Protein AF-A0A959ACH1-F1 (afdb_monomer_lite)

Foldseek 3Di:
DDDPVVLVVVLVVVLQVVVQVVQLVLVCVLVVVVQKDKDADDDPVPDVVLVVCVVVVQAPPVVVVQPWHPAGIWIWHPDGDPVNHIDIAGEHEEEDAPQKDFLVVLVVGDHQRHKYWYQYLQFTWIDGSVVSVVQVVVDPDGIDGNVSTHGPLVDPSVPDDPVSSVSRNVSSNVSNVPVVCSVVDPVNSVVSSVVVVVVVVD

pLDDT: mean 83.49, std 12.86, range [45.53, 97.44]

Sequence (202 aa):
MKNEKDLSRSLYGHYNFIKGRIAEAIVERLFICLNMVPKHNGFEFTQPDLAYLRRTGQISEERLKNIEFGCDFVFRSVEKNQEGLYNVYQVEVKFSKNRKVQKNRLSAYDNNDLIFVFVDLQGFYCATKRELEALAQSTKGSTISFSKLEKLEDHEAFSFGPNERKIIQTFSAFIESTLQKLDESKAFKENLESLLQDSKEQ

Radius of gyration: 19.03 Å; chains: 1; bounding box: 39×37×65 Å

Secondary structure (DSSP, 8-state):
---HHHHHHHHHHHHHHHHHHHHHHHHHHHHHHTTEEEEE-S-GGG-HHHHHHHHTT-S-HHHHHT--TT-SEEEEEEEE-TTS-EEEEEEEEEE-TTSEEEGGGGGG---TTPEEEEEETTEEEEEEHHHHHHHHHHSSSSEEEGGGSEETTT-GGGT--HHHHHHHHHHHHHHHHHHHHHHH-HHHHHHHHHHHHHTTT-

Structure (mmCIF, N/CA/C/O backbone):
data_AF-A0A959ACH1-F1
#
_entry.id   AF-A0A959ACH1-F1
#
loop_
_atom_site.group_PDB
_atom_site.id
_atom_site.type_symbol
_atom_site.label_atom_id
_atom_site.label_alt_id
_atom_site.label_comp_id
_atom_site.label_asym_id
_atom_site.label_entity_id
_atom_site.label_seq_id
_atom_site.pdbx_PDB_ins_code
_atom_site.Cartn_x
_atom_site.Cartn_y
_atom_site.Cartn_z
_atom_site.occupancy
_atom_site.B_iso_or_equiv
_atom_site.auth_seq_id
_atom_site.auth_comp_id
_atom_site.auth_asym_id
_atom_site.auth_atom_id
_atom_site.pdbx_PDB_model_num
ATOM 1 N N . MET A 1 1 ? 1.496 -0.110 42.830 1.00 46.25 1 MET A N 1
ATOM 2 C CA . MET A 1 1 ? 0.352 -0.183 41.894 1.00 46.25 1 MET A CA 1
ATOM 3 C C . MET A 1 1 ? 0.504 0.904 40.840 1.00 46.25 1 MET A C 1
ATOM 5 O O . MET A 1 1 ? 0.325 2.069 41.170 1.00 46.25 1 MET A O 1
ATOM 9 N N . LYS A 1 2 ? 0.912 0.571 39.608 1.00 50.28 2 LYS A N 1
ATOM 10 C CA . LYS A 1 2 ? 0.824 1.537 38.498 1.00 50.28 2 LYS A CA 1
ATOM 11 C C . LYS A 1 2 ? -0.619 1.589 37.991 1.00 50.28 2 LYS A C 1
ATOM 13 O O . LYS A 1 2 ? -1.306 0.574 38.006 1.00 50.28 2 LYS A O 1
ATOM 18 N N . ASN A 1 3 ? -1.050 2.783 37.585 1.00 55.41 3 ASN A N 1
ATOM 19 C CA . ASN A 1 3 ? -2.396 3.076 37.093 1.00 55.41 3 ASN A CA 1
ATOM 20 C C . ASN A 1 3 ? -2.761 2.175 35.899 1.00 55.41 3 ASN A C 1
ATOM 22 O O . ASN A 1 3 ? -1.983 2.075 34.952 1.00 55.41 3 ASN A O 1
ATOM 26 N N . GLU A 1 4 ? -3.979 1.627 35.873 1.00 57.47 4 GLU A N 1
ATOM 27 C CA . GLU A 1 4 ? -4.579 0.904 34.728 1.00 57.47 4 GLU A CA 1
ATOM 28 C C . GLU A 1 4 ? -4.429 1.650 33.382 1.00 57.47 4 GLU A C 1
ATOM 30 O O . GLU A 1 4 ? -4.395 1.054 32.301 1.00 57.47 4 GLU A O 1
ATOM 35 N N . LYS A 1 5 ? -4.270 2.979 33.438 1.00 60.75 5 LYS A N 1
ATOM 36 C CA . LYS A 1 5 ? -3.995 3.852 32.288 1.00 60.75 5 LYS A CA 1
ATOM 37 C C . LYS A 1 5 ? -2.683 3.538 31.555 1.00 60.75 5 LYS A C 1
ATOM 39 O O . LYS A 1 5 ? -2.614 3.741 30.346 1.00 60.75 5 LYS A O 1
ATOM 44 N N . ASP A 1 6 ? -1.654 3.043 32.240 1.00 61.12 6 ASP A N 1
ATOM 45 C CA . ASP A 1 6 ? -0.374 2.707 31.599 1.00 61.12 6 ASP A CA 1
ATOM 46 C C . ASP A 1 6 ? -0.425 1.329 30.924 1.00 61.12 6 ASP A C 1
ATOM 48 O O . ASP A 1 6 ? 0.139 1.139 29.845 1.00 61.12 6 ASP A O 1
ATOM 52 N N . LEU A 1 7 ? -1.148 0.377 31.523 1.00 59.34 7 LEU A N 1
ATOM 53 C CA . LEU A 1 7 ? -1.340 -0.960 30.957 1.00 59.34 7 LEU A CA 1
ATOM 54 C C . LEU A 1 7 ? -2.202 -0.901 29.688 1.00 59.34 7 LEU A C 1
ATOM 56 O O . LEU A 1 7 ? -1.819 -1.450 28.658 1.00 59.34 7 LEU A O 1
ATOM 60 N N . SER A 1 8 ? -3.297 -0.138 29.726 1.00 62.44 8 SER A N 1
ATOM 61 C CA . SER A 1 8 ? -4.169 0.095 28.565 1.00 62.44 8 SER A CA 1
ATOM 62 C C . SER A 1 8 ? -3.456 0.806 27.407 1.00 62.44 8 SER A C 1
ATOM 64 O O . SER A 1 8 ? -3.673 0.455 26.247 1.00 62.44 8 SER A O 1
ATOM 66 N N . ARG A 1 9 ? -2.545 1.752 27.686 1.00 66.25 9 ARG A N 1
ATOM 67 C CA . ARG A 1 9 ? -1.696 2.379 26.653 1.00 66.25 9 ARG A CA 1
ATOM 68 C C . ARG A 1 9 ? -0.713 1.394 26.021 1.00 66.25 9 ARG A C 1
ATOM 70 O O . ARG A 1 9 ? -0.564 1.403 24.801 1.00 66.25 9 ARG A O 1
ATOM 77 N N . SER A 1 10 ? -0.071 0.547 26.827 1.00 73.12 10 SER A N 1
ATOM 78 C CA . SER A 1 10 ? 0.839 -0.497 26.335 1.00 73.12 10 SER A CA 1
ATOM 79 C C . SER A 1 10 ? 0.102 -1.501 25.449 1.00 73.12 10 SER A C 1
ATOM 81 O O . SER A 1 10 ? 0.544 -1.778 24.335 1.00 73.12 10 SER A O 1
ATOM 83 N N . LEU A 1 11 ? -1.058 -1.987 25.899 1.00 73.12 11 LEU A N 1
ATOM 84 C CA . LEU A 1 11 ? -1.897 -2.918 25.149 1.00 73.12 11 LEU A CA 1
ATOM 85 C C . LEU A 1 11 ? -2.341 -2.320 23.809 1.00 73.12 11 LEU A C 1
ATOM 87 O O . LEU A 1 11 ? -2.201 -2.955 22.768 1.00 73.12 11 LEU A O 1
ATOM 91 N N . TYR A 1 12 ? -2.803 -1.067 23.817 1.00 73.25 12 TYR A N 1
ATOM 92 C CA . TYR A 1 12 ? -3.182 -0.347 22.602 1.00 73.25 12 TYR A CA 1
ATOM 93 C C . TYR A 1 12 ? -2.011 -0.201 21.617 1.00 73.25 12 TYR A C 1
ATOM 95 O O . TYR A 1 12 ? -2.199 -0.332 20.406 1.00 73.25 12 TYR A O 1
ATOM 103 N N . GLY A 1 13 ? -0.796 0.043 22.117 1.00 77.62 13 GLY A N 1
ATOM 104 C CA . GLY A 1 13 ? 0.421 0.094 21.304 1.00 77.62 13 GLY A CA 1
ATOM 105 C C . GLY A 1 13 ? 0.724 -1.239 20.615 1.00 77.62 13 GLY A C 1
ATOM 106 O O . GLY A 1 13 ? 0.820 -1.283 19.389 1.00 77.62 13 GLY A O 1
ATOM 107 N N . HIS A 1 14 ? 0.799 -2.330 21.382 1.00 80.25 14 HIS A N 1
ATOM 108 C CA . HIS A 1 14 ? 1.083 -3.674 20.857 1.00 80.25 14 HIS A CA 1
ATOM 109 C C . HIS A 1 14 ? -0.004 -4.158 19.895 1.00 80.25 14 HIS A C 1
ATOM 111 O O . HIS A 1 14 ? 0.291 -4.732 18.850 1.00 80.25 14 HIS A O 1
ATOM 117 N N . TYR A 1 15 ? -1.266 -3.867 20.202 1.00 82.19 15 TYR A N 1
ATOM 118 C CA . TYR A 1 15 ? -2.388 -4.223 19.347 1.00 82.19 15 TYR A CA 1
ATOM 119 C C . TYR A 1 15 ? -2.303 -3.553 17.967 1.00 82.19 15 TYR A C 1
ATOM 121 O O . TYR A 1 15 ? -2.466 -4.208 16.938 1.00 82.19 15 TYR A O 1
ATOM 129 N N . ASN A 1 16 ? -1.988 -2.254 17.924 1.00 80.69 16 ASN A N 1
ATOM 130 C CA . ASN A 1 16 ? -1.791 -1.548 16.656 1.00 80.69 16 ASN A CA 1
ATOM 131 C C . ASN A 1 16 ? -0.533 -2.013 15.916 1.00 80.69 16 ASN A C 1
ATOM 133 O O . ASN A 1 16 ? -0.551 -2.067 14.689 1.00 80.69 16 ASN A O 1
ATOM 137 N N . PHE A 1 17 ? 0.527 -2.384 16.639 1.00 83.56 17 PHE A N 1
ATOM 138 C CA . PHE A 1 17 ? 1.720 -2.982 16.042 1.00 83.56 17 PHE A CA 1
ATOM 139 C C . PHE A 1 17 ? 1.391 -4.302 15.331 1.00 83.56 17 PHE A C 1
ATOM 141 O O . PHE A 1 17 ? 1.742 -4.471 14.166 1.00 83.56 17 PHE A O 1
ATOM 148 N N . ILE A 1 18 ? 0.641 -5.201 15.977 1.00 87.56 18 ILE A N 1
ATOM 149 C CA . ILE A 1 18 ? 0.220 -6.476 15.375 1.00 87.56 18 ILE A CA 1
ATOM 150 C C . ILE A 1 18 ? -0.636 -6.237 14.128 1.00 87.56 18 ILE A C 1
ATOM 152 O O . ILE A 1 18 ? -0.424 -6.886 13.107 1.00 87.56 18 ILE A O 1
ATOM 156 N N . LYS A 1 19 ? -1.558 -5.268 14.161 1.00 86.56 19 LYS A N 1
ATOM 157 C CA . LYS A 1 19 ? -2.328 -4.888 12.966 1.00 86.56 19 LYS A CA 1
ATOM 158 C C . LYS A 1 19 ? -1.454 -4.355 11.838 1.00 86.56 19 LYS A C 1
ATOM 160 O O . LYS A 1 19 ? -1.712 -4.691 10.688 1.00 86.56 19 LYS A O 1
ATOM 165 N N . GLY A 1 20 ? -0.432 -3.563 12.163 1.00 88.69 20 GLY A N 1
ATOM 166 C CA . GLY A 1 20 ? 0.579 -3.124 11.201 1.00 88.69 20 GLY A CA 1
ATOM 167 C C . GLY A 1 20 ? 1.264 -4.313 10.529 1.00 88.69 20 GLY A C 1
ATOM 168 O O . GLY A 1 20 ? 1.241 -4.415 9.309 1.00 88.69 20 GLY A O 1
ATOM 169 N N . ARG A 1 21 ? 1.733 -5.283 11.321 1.00 90.44 21 ARG A N 1
ATOM 170 C CA . ARG A 1 21 ? 2.377 -6.502 10.806 1.00 90.44 21 ARG A CA 1
ATOM 171 C C . ARG A 1 21 ? 1.459 -7.373 9.953 1.00 90.44 21 ARG A C 1
ATOM 173 O O . ARG A 1 21 ? 1.890 -7.920 8.945 1.00 90.44 21 ARG A O 1
ATOM 180 N N . ILE A 1 22 ? 0.189 -7.499 10.336 1.00 90.56 22 ILE A N 1
ATOM 181 C CA . ILE A 1 22 ? -0.807 -8.210 9.525 1.00 90.56 22 ILE A CA 1
ATOM 182 C C . ILE A 1 22 ? -1.038 -7.470 8.203 1.00 90.56 22 ILE A C 1
ATOM 184 O O . ILE A 1 22 ? -1.092 -8.110 7.158 1.00 90.56 22 ILE A O 1
ATOM 188 N N . ALA A 1 23 ? -1.142 -6.138 8.228 1.00 92.31 23 ALA A N 1
ATOM 189 C CA . ALA A 1 23 ? -1.288 -5.337 7.016 1.00 92.31 23 ALA A CA 1
ATOM 190 C C . ALA A 1 23 ? -0.078 -5.493 6.079 1.00 92.31 23 ALA A C 1
ATOM 192 O O . ALA A 1 23 ? -0.278 -5.741 4.893 1.00 92.31 23 ALA A O 1
ATOM 193 N N . GLU A 1 24 ? 1.151 -5.430 6.603 1.00 93.44 24 GLU A N 1
ATOM 194 C CA . GLU A 1 24 ? 2.388 -5.694 5.850 1.00 93.44 24 GLU A CA 1
ATOM 195 C C . GLU A 1 24 ? 2.356 -7.072 5.176 1.00 93.44 24 GLU A C 1
ATOM 197 O O . GLU A 1 24 ? 2.539 -7.166 3.965 1.00 93.44 24 GLU A O 1
ATOM 202 N N . ALA A 1 25 ? 2.043 -8.134 5.926 1.00 93.56 25 ALA A N 1
ATOM 203 C CA . ALA A 1 25 ? 1.992 -9.497 5.392 1.00 93.56 25 ALA A CA 1
ATOM 204 C C . ALA A 1 25 ? 0.915 -9.673 4.305 1.00 93.56 25 ALA A C 1
ATOM 206 O O . ALA A 1 25 ? 1.120 -10.379 3.315 1.00 93.56 25 ALA A O 1
ATOM 207 N N . ILE A 1 26 ? -0.242 -9.025 4.471 1.00 94.38 26 ILE A N 1
ATOM 208 C CA . ILE A 1 26 ? -1.313 -9.038 3.469 1.00 94.38 26 ILE A CA 1
ATOM 209 C C . ILE A 1 26 ? -0.865 -8.311 2.197 1.00 94.38 26 ILE A C 1
ATOM 211 O O . ILE A 1 26 ? -1.080 -8.836 1.105 1.00 94.38 26 ILE A O 1
ATOM 215 N N . VAL A 1 27 ? -0.237 -7.137 2.322 1.00 96.00 27 VAL A N 1
ATOM 216 C CA . VAL A 1 27 ? 0.278 -6.369 1.176 1.00 96.00 27 VAL A CA 1
ATOM 217 C C . VAL A 1 27 ? 1.378 -7.144 0.456 1.00 96.00 27 VAL A C 1
ATOM 219 O O . VAL A 1 27 ? 1.320 -7.276 -0.763 1.00 96.00 27 VAL A O 1
ATOM 222 N N . GLU A 1 28 ? 2.329 -7.732 1.180 1.00 95.62 28 GLU A N 1
ATOM 223 C CA . GLU A 1 28 ? 3.357 -8.589 0.586 1.00 95.62 28 GLU A CA 1
ATOM 224 C C . GLU A 1 28 ? 2.724 -9.708 -0.243 1.00 95.62 28 GLU A C 1
ATOM 226 O O . GLU A 1 28 ? 3.063 -9.908 -1.413 1.00 95.62 28 GLU A O 1
ATOM 231 N N . ARG A 1 29 ? 1.761 -10.425 0.347 1.00 96.19 29 ARG A N 1
ATOM 232 C CA . ARG A 1 29 ? 1.113 -11.547 -0.326 1.00 96.19 29 ARG A CA 1
ATOM 233 C C . ARG A 1 29 ? 0.301 -11.101 -1.537 1.00 96.19 29 ARG A C 1
ATOM 235 O O . ARG A 1 29 ? 0.330 -11.794 -2.552 1.00 96.19 29 ARG A O 1
ATOM 242 N N . LEU A 1 30 ? -0.376 -9.957 -1.445 1.00 96.81 30 LEU A N 1
ATOM 243 C CA . LEU A 1 30 ? -1.087 -9.349 -2.563 1.00 96.81 30 LEU A CA 1
ATOM 244 C C . LEU A 1 30 ? -0.129 -9.092 -3.729 1.00 96.81 30 LEU A C 1
ATOM 246 O O . LEU A 1 30 ? -0.377 -9.556 -4.836 1.00 96.81 30 LEU A O 1
ATOM 250 N N . PHE A 1 31 ? 0.986 -8.410 -3.483 1.00 96.25 31 PHE A N 1
ATOM 251 C CA . PHE A 1 31 ? 1.931 -8.049 -4.538 1.00 96.25 31 PHE A CA 1
ATOM 252 C C . PHE A 1 31 ? 2.632 -9.274 -5.149 1.00 96.25 31 PHE A C 1
ATOM 254 O O . PHE A 1 31 ? 2.854 -9.304 -6.359 1.00 96.25 31 PHE A O 1
ATOM 261 N N . ILE A 1 32 ? 2.884 -10.334 -4.371 1.00 95.44 32 ILE A N 1
ATOM 262 C CA . ILE A 1 32 ? 3.314 -11.634 -4.918 1.00 95.44 32 ILE A CA 1
ATOM 263 C C . ILE A 1 3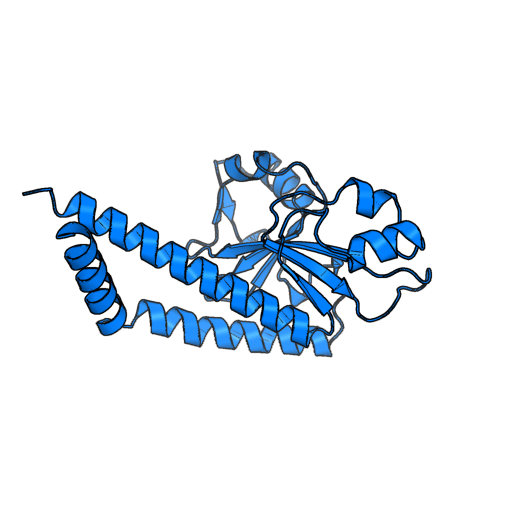2 ? 2.264 -12.191 -5.892 1.00 95.44 32 ILE A C 1
ATOM 265 O O . ILE A 1 32 ? 2.610 -12.646 -6.982 1.00 95.44 32 ILE A O 1
ATOM 269 N N . CYS A 1 33 ? 0.978 -12.154 -5.527 1.00 96.31 33 CYS A N 1
ATOM 270 C CA . CYS A 1 33 ? -0.113 -12.596 -6.403 1.00 96.31 33 CYS A CA 1
ATOM 271 C C . CYS A 1 33 ? -0.272 -11.719 -7.656 1.00 96.31 33 CYS A C 1
ATOM 273 O O . CYS A 1 33 ? -0.760 -12.205 -8.671 1.00 96.31 33 CYS A O 1
ATOM 275 N N . LEU A 1 34 ? 0.184 -10.467 -7.602 1.00 95.44 34 LEU A N 1
ATOM 276 C CA . LEU A 1 34 ? 0.276 -9.544 -8.737 1.00 95.44 34 LEU A CA 1
ATOM 277 C C . LEU A 1 34 ? 1.579 -9.716 -9.540 1.00 95.44 34 LEU A C 1
ATOM 279 O O . LEU A 1 34 ? 1.975 -8.824 -10.285 1.00 95.44 34 LEU A O 1
ATOM 283 N N . ASN A 1 35 ? 2.247 -10.865 -9.393 1.00 93.81 35 ASN A N 1
ATOM 284 C CA . ASN A 1 35 ? 3.470 -11.224 -10.108 1.00 93.81 35 ASN A CA 1
ATOM 285 C C . ASN A 1 35 ? 4.623 -10.227 -9.883 1.00 93.81 35 ASN A C 1
ATOM 287 O O . ASN A 1 35 ? 5.372 -9.882 -10.802 1.00 93.81 35 ASN A O 1
ATOM 291 N N . MET A 1 36 ? 4.766 -9.755 -8.643 1.00 93.25 36 MET A N 1
ATOM 292 C CA . MET A 1 36 ? 5.902 -8.948 -8.206 1.00 93.25 36 MET A CA 1
ATOM 293 C C . MET A 1 36 ? 6.777 -9.721 -7.223 1.00 93.25 36 MET A C 1
ATOM 295 O O . MET A 1 36 ? 6.315 -10.560 -6.452 1.00 93.25 36 MET A O 1
ATOM 299 N N . VAL A 1 37 ? 8.072 -9.423 -7.243 1.00 90.00 37 VAL A N 1
ATOM 300 C CA . VAL A 1 37 ? 9.056 -10.006 -6.333 1.00 90.00 37 VAL A CA 1
ATOM 301 C C . VAL A 1 37 ? 9.270 -9.038 -5.171 1.00 90.00 37 VAL A C 1
ATOM 303 O O . VAL A 1 37 ? 9.844 -7.968 -5.404 1.00 90.00 37 VAL A O 1
ATOM 306 N N . PRO A 1 38 ? 8.835 -9.375 -3.941 1.00 89.44 38 PRO A N 1
ATOM 307 C CA . PRO A 1 38 ? 9.129 -8.566 -2.769 1.00 89.44 38 PRO A CA 1
ATOM 308 C C . PRO A 1 38 ? 10.605 -8.668 -2.403 1.00 89.44 38 PRO A C 1
ATOM 310 O O . PRO A 1 38 ? 11.223 -9.735 -2.474 1.00 89.44 38 PRO A O 1
ATOM 313 N N . LYS A 1 39 ? 11.148 -7.554 -1.932 1.00 82.81 39 LYS A N 1
ATOM 314 C CA . LYS A 1 39 ? 12.401 -7.469 -1.198 1.00 82.81 39 LYS A CA 1
ATOM 315 C C . LYS A 1 39 ? 12.114 -6.700 0.082 1.00 82.81 39 LYS A C 1
ATOM 317 O O . LYS A 1 39 ? 11.733 -5.534 0.044 1.00 82.81 39 LYS A O 1
ATOM 322 N N . HIS A 1 40 ? 12.264 -7.386 1.209 1.00 73.75 40 HIS A N 1
ATOM 323 C CA . HIS A 1 40 ? 12.204 -6.755 2.522 1.00 73.75 40 HIS A CA 1
ATOM 324 C C . HIS A 1 40 ? 13.466 -5.929 2.712 1.00 73.75 40 HIS A C 1
ATOM 326 O O . HIS A 1 40 ? 14.566 -6.404 2.408 1.00 73.75 40 HIS A O 1
ATOM 332 N N . ASN A 1 41 ? 13.329 -4.712 3.227 1.00 66.00 41 ASN A N 1
ATOM 333 C CA . ASN A 1 41 ? 14.493 -3.896 3.526 1.00 66.00 41 ASN A CA 1
ATOM 334 C C . ASN A 1 41 ? 15.292 -4.484 4.702 1.00 66.00 41 ASN A C 1
ATOM 336 O O . ASN A 1 41 ? 14.999 -4.260 5.871 1.00 66.00 41 ASN A O 1
ATOM 340 N N . GLY A 1 42 ? 16.363 -5.204 4.368 1.00 50.31 42 GLY A N 1
ATOM 341 C CA . GLY A 1 42 ? 17.661 -5.057 5.020 1.00 50.31 42 GLY A CA 1
ATOM 342 C C . GLY A 1 42 ? 18.525 -4.163 4.129 1.00 50.31 42 GLY A C 1
ATOM 343 O O . GLY A 1 42 ? 18.476 -4.315 2.909 1.00 50.31 42 GLY A O 1
ATOM 344 N N . PHE A 1 43 ? 19.237 -3.198 4.719 1.00 49.66 43 PHE A N 1
ATOM 345 C CA . PHE A 1 43 ? 20.157 -2.227 4.095 1.00 49.66 43 PHE A CA 1
ATOM 346 C C . PHE A 1 43 ? 20.638 -2.583 2.669 1.00 49.66 43 PHE A C 1
ATOM 348 O O . PHE A 1 43 ? 21.165 -3.676 2.465 1.00 49.66 43 PHE A O 1
ATOM 355 N N . GLU A 1 44 ? 20.534 -1.648 1.709 1.00 45.56 44 GLU A N 1
ATOM 356 C CA . GLU A 1 44 ? 20.860 -1.810 0.269 1.00 45.56 44 GLU A CA 1
ATOM 357 C C . GLU A 1 44 ? 22.121 -2.639 -0.050 1.00 45.56 44 GLU A C 1
ATOM 359 O O . GLU A 1 44 ? 22.143 -3.389 -1.026 1.00 45.56 44 GLU A O 1
ATOM 364 N N . PHE A 1 45 ? 23.165 -2.563 0.782 1.00 45.53 45 PHE A N 1
ATOM 365 C CA . PHE A 1 45 ? 24.409 -3.328 0.615 1.00 45.53 45 PHE A CA 1
ATOM 366 C C . PHE A 1 45 ? 24.259 -4.848 0.801 1.00 45.53 45 PHE A C 1
ATOM 368 O O . PHE A 1 45 ? 25.195 -5.598 0.530 1.00 45.53 45 PHE A O 1
ATOM 375 N N . THR A 1 46 ? 23.086 -5.315 1.226 1.00 50.16 46 THR A N 1
ATOM 376 C CA . THR A 1 46 ? 22.759 -6.731 1.441 1.00 50.16 46 THR A CA 1
ATOM 377 C C . THR A 1 46 ? 21.745 -7.278 0.437 1.00 50.16 46 THR A C 1
ATOM 379 O O . THR A 1 46 ? 21.289 -8.408 0.599 1.00 50.16 46 THR A O 1
ATOM 382 N N . GLN A 1 47 ? 21.421 -6.528 -0.629 1.00 61.16 47 GLN A N 1
ATOM 383 C CA . GLN A 1 47 ? 20.490 -6.965 -1.677 1.00 61.16 47 GLN A CA 1
ATOM 384 C C . GLN A 1 47 ? 21.214 -7.211 -3.018 1.00 61.16 47 GLN A C 1
ATOM 386 O O . GLN A 1 47 ? 21.236 -6.333 -3.889 1.00 61.16 47 GLN A O 1
ATOM 391 N N . PRO A 1 48 ? 21.794 -8.415 -3.226 1.00 59.25 48 PRO A N 1
ATOM 392 C CA . PRO A 1 48 ? 22.554 -8.769 -4.426 1.00 59.25 48 PRO A CA 1
ATOM 393 C C . PRO A 1 48 ? 21.820 -8.492 -5.739 1.00 59.25 48 PRO A C 1
ATOM 395 O O . PRO A 1 48 ? 22.452 -8.100 -6.718 1.00 59.25 48 PRO A O 1
ATOM 398 N N . ASP A 1 49 ? 20.496 -8.654 -5.746 1.00 67.38 49 ASP A N 1
ATOM 399 C CA . ASP A 1 49 ? 19.666 -8.484 -6.937 1.00 67.38 49 ASP A CA 1
ATOM 400 C C . ASP A 1 49 ? 19.548 -7.018 -7.364 1.00 67.38 49 ASP A C 1
ATOM 402 O O . ASP A 1 49 ? 19.732 -6.723 -8.541 1.00 67.38 49 ASP A O 1
ATOM 406 N N . LEU A 1 50 ? 19.305 -6.076 -6.445 1.00 68.44 50 LEU A N 1
ATOM 407 C CA . LEU A 1 50 ? 19.239 -4.650 -6.800 1.00 68.44 50 LEU A CA 1
ATOM 408 C C . LEU A 1 50 ? 20.616 -4.128 -7.220 1.00 68.44 50 LEU A C 1
ATOM 410 O O . LEU A 1 50 ? 20.737 -3.423 -8.224 1.00 68.44 50 LEU A O 1
ATOM 414 N N . ALA A 1 51 ? 21.673 -4.557 -6.525 1.00 67.94 51 ALA A N 1
ATOM 415 C CA . ALA A 1 51 ? 23.049 -4.259 -6.912 1.00 67.94 51 ALA A CA 1
ATOM 416 C C . ALA A 1 51 ? 23.407 -4.850 -8.290 1.00 67.94 51 ALA A C 1
ATOM 418 O O . ALA A 1 51 ? 24.131 -4.230 -9.071 1.00 67.94 51 ALA A O 1
ATOM 419 N N . TYR A 1 52 ? 22.906 -6.042 -8.626 1.00 72.12 52 TYR A N 1
ATOM 420 C CA . TYR A 1 52 ? 23.072 -6.648 -9.947 1.00 72.12 52 TYR A CA 1
ATOM 421 C C . TYR A 1 52 ? 22.306 -5.883 -11.030 1.00 72.12 52 TYR A C 1
ATOM 423 O O . TYR A 1 52 ? 22.889 -5.542 -12.058 1.00 72.12 52 TYR A O 1
ATOM 431 N N . LEU A 1 53 ? 21.035 -5.560 -10.795 1.00 71.88 53 LEU A N 1
ATOM 432 C CA . LEU A 1 53 ? 20.209 -4.812 -11.743 1.00 71.88 53 LEU A CA 1
ATOM 433 C C . LEU A 1 53 ? 20.783 -3.414 -12.011 1.00 71.88 53 LEU A C 1
ATOM 435 O O . LEU A 1 53 ? 20.807 -2.974 -13.159 1.00 71.88 53 LEU A O 1
ATOM 439 N N . ARG A 1 54 ? 21.346 -2.770 -10.981 1.00 70.88 54 ARG A N 1
ATOM 440 C CA . ARG A 1 54 ? 22.123 -1.531 -11.106 1.00 70.88 54 ARG A CA 1
ATOM 441 C C . ARG A 1 54 ? 23.354 -1.712 -11.987 1.00 70.88 54 ARG A C 1
ATOM 443 O O . ARG A 1 54 ? 23.536 -0.961 -12.936 1.00 70.88 54 ARG A O 1
ATOM 450 N N . ARG A 1 55 ? 24.192 -2.713 -11.701 1.00 71.12 55 ARG A N 1
ATOM 451 C CA . ARG A 1 55 ? 25.419 -2.970 -12.481 1.00 71.12 55 ARG A CA 1
ATOM 452 C C . ARG A 1 55 ? 25.143 -3.323 -13.940 1.00 71.12 55 ARG A C 1
ATOM 454 O O . ARG A 1 55 ? 25.979 -3.053 -14.791 1.00 71.12 55 ARG A O 1
ATOM 461 N N . THR A 1 56 ? 24.000 -3.941 -14.218 1.00 75.69 56 THR A N 1
ATOM 462 C CA . THR A 1 56 ? 23.623 -4.396 -15.563 1.00 75.69 56 THR A CA 1
ATOM 463 C C . THR A 1 56 ? 22.759 -3.398 -16.334 1.00 75.69 56 THR A C 1
ATOM 465 O O . THR A 1 56 ? 22.377 -3.694 -17.463 1.00 75.69 56 THR A O 1
ATOM 468 N N . GLY A 1 57 ? 22.440 -2.234 -15.753 1.00 72.75 57 GLY A N 1
ATOM 469 C CA . GLY A 1 57 ? 21.598 -1.220 -16.395 1.00 72.75 57 GLY A CA 1
ATOM 470 C C . GLY A 1 57 ? 20.153 -1.673 -16.627 1.00 72.75 57 GLY A C 1
ATOM 471 O O . GLY A 1 57 ? 19.480 -1.156 -17.510 1.00 72.75 57 GLY A O 1
ATOM 472 N N . GLN A 1 58 ? 19.668 -2.658 -15.864 1.00 79.56 58 GLN A N 1
ATOM 473 C CA . GLN A 1 58 ? 18.316 -3.219 -16.006 1.00 79.56 58 GLN A CA 1
ATOM 474 C C . GLN A 1 58 ? 17.255 -2.484 -15.167 1.00 79.56 58 GLN A C 1
ATOM 476 O O . GLN A 1 58 ? 16.085 -2.872 -15.171 1.00 79.56 58 GLN A O 1
ATOM 481 N N . ILE A 1 59 ? 17.665 -1.428 -14.460 1.00 72.31 59 ILE A N 1
ATOM 482 C CA . ILE A 1 59 ? 16.820 -0.410 -13.825 1.00 72.31 59 ILE A CA 1
ATOM 483 C C . ILE A 1 59 ? 17.401 0.953 -14.222 1.00 72.31 59 ILE A C 1
ATOM 485 O O . ILE A 1 59 ? 18.621 1.107 -14.283 1.00 72.31 59 ILE A O 1
ATOM 489 N N . SER A 1 60 ? 16.546 1.948 -14.462 1.00 70.75 60 SER A N 1
ATOM 490 C CA . SER A 1 60 ? 16.980 3.325 -14.728 1.00 70.75 60 SER A CA 1
ATOM 491 C C . SER A 1 60 ? 17.795 3.903 -13.561 1.00 70.75 60 SER A C 1
ATOM 493 O O . SER A 1 60 ? 17.376 3.781 -12.406 1.00 70.75 60 SER A O 1
ATOM 495 N N . GLU A 1 61 ? 18.891 4.612 -13.845 1.00 66.56 61 GLU A N 1
ATOM 496 C CA . GLU A 1 61 ? 19.711 5.261 -12.807 1.00 66.56 61 GLU A CA 1
ATOM 497 C C . GLU A 1 61 ? 18.927 6.241 -11.923 1.00 66.56 61 GLU A C 1
ATOM 499 O O . GLU A 1 61 ? 19.217 6.347 -10.734 1.00 66.56 61 GLU A O 1
ATOM 504 N N . GLU A 1 62 ? 17.935 6.940 -12.477 1.00 67.75 62 GLU A N 1
ATOM 505 C CA . GLU A 1 62 ? 17.081 7.875 -11.736 1.00 67.75 62 GLU A CA 1
ATOM 506 C C . GLU A 1 62 ? 16.305 7.170 -10.614 1.00 67.75 62 GLU A C 1
ATOM 508 O O . GLU A 1 62 ? 16.405 7.560 -9.453 1.00 67.75 62 GLU A O 1
ATOM 513 N N . ARG A 1 63 ? 15.633 6.053 -10.928 1.00 65.56 63 ARG A N 1
ATOM 514 C CA . ARG A 1 63 ? 14.918 5.241 -9.927 1.00 65.56 63 ARG A CA 1
ATOM 515 C C . ARG A 1 63 ? 15.837 4.634 -8.869 1.00 65.56 63 ARG A C 1
ATOM 517 O O . ARG A 1 63 ? 15.392 4.418 -7.751 1.00 65.56 63 ARG A O 1
ATOM 524 N N . LEU A 1 64 ? 17.098 4.359 -9.211 1.00 63.28 64 LEU A N 1
ATOM 525 C CA . LEU A 1 64 ? 18.086 3.816 -8.273 1.00 63.28 64 LEU A CA 1
ATOM 526 C C . LEU A 1 64 ? 18.615 4.870 -7.296 1.00 63.28 64 LEU A C 1
ATOM 528 O O . LEU A 1 64 ? 18.879 4.542 -6.147 1.00 63.28 64 LEU A O 1
ATOM 532 N N . LYS A 1 65 ? 18.784 6.123 -7.736 1.00 61.91 65 LYS A N 1
ATOM 533 C CA . LYS A 1 65 ? 19.267 7.219 -6.874 1.00 61.91 65 LYS A CA 1
ATOM 534 C C . LYS A 1 65 ? 18.273 7.590 -5.776 1.00 61.91 65 LYS A C 1
ATOM 536 O O . LYS A 1 65 ? 18.685 8.135 -4.760 1.00 61.91 65 LYS A O 1
ATOM 541 N N . ASN A 1 66 ? 17.001 7.265 -5.987 1.00 64.56 66 ASN A N 1
ATOM 542 C CA . ASN A 1 66 ? 15.906 7.607 -5.092 1.00 64.56 66 ASN A CA 1
ATOM 543 C C . ASN A 1 66 ? 15.427 6.403 -4.269 1.00 64.56 66 ASN A C 1
ATOM 545 O O . ASN A 1 66 ? 14.323 6.454 -3.735 1.00 64.56 66 ASN A O 1
ATOM 549 N N . ILE A 1 67 ? 16.188 5.303 -4.192 1.00 65.75 67 ILE A N 1
ATOM 550 C CA . ILE A 1 67 ? 15.832 4.211 -3.279 1.00 65.75 67 ILE A CA 1
ATOM 551 C C . ILE A 1 67 ? 16.037 4.687 -1.843 1.00 65.75 67 ILE A C 1
ATOM 553 O O . ILE A 1 67 ? 17.143 4.946 -1.382 1.00 65.75 67 ILE A O 1
ATOM 557 N N . GLU A 1 68 ? 14.919 4.858 -1.157 1.00 64.56 68 GLU A N 1
ATOM 558 C CA . GLU A 1 68 ? 14.826 5.304 0.209 1.00 64.56 68 GLU A CA 1
ATOM 559 C C . GLU A 1 68 ? 15.074 4.139 1.160 1.00 64.56 68 GLU A C 1
ATOM 561 O O . GLU A 1 68 ? 14.384 3.111 1.160 1.00 64.56 68 GLU A O 1
ATOM 566 N N . PHE A 1 69 ? 16.074 4.334 2.012 1.00 63.41 69 PHE A N 1
ATOM 567 C CA . PHE A 1 69 ? 16.350 3.438 3.115 1.00 63.41 69 PHE A CA 1
ATOM 568 C C . PHE A 1 69 ? 15.203 3.492 4.124 1.00 63.41 69 PHE A C 1
ATOM 570 O O . PHE A 1 69 ? 14.907 4.547 4.676 1.00 63.41 69 PHE A O 1
ATOM 577 N N . GLY A 1 70 ? 14.612 2.334 4.421 1.00 68.31 70 GLY A N 1
ATOM 578 C CA . GLY A 1 70 ? 13.651 2.203 5.517 1.00 68.31 70 GLY A CA 1
ATOM 579 C C . GLY A 1 70 ? 12.181 2.170 5.112 1.00 68.31 70 GLY A C 1
ATOM 580 O O . GLY A 1 70 ? 11.348 2.151 6.011 1.00 68.31 70 GLY A O 1
ATOM 581 N N . CYS A 1 71 ? 11.856 2.098 3.815 1.00 82.50 71 CYS A N 1
ATOM 582 C CA . CYS A 1 71 ? 10.516 1.663 3.414 1.00 82.50 71 CYS A CA 1
ATOM 583 C C . CYS A 1 71 ? 10.276 0.187 3.784 1.00 82.50 71 CYS A C 1
ATOM 585 O O . CYS A 1 71 ? 11.229 -0.597 3.845 1.00 82.50 71 CYS A O 1
ATOM 587 N N . ASP A 1 72 ? 9.023 -0.203 4.008 1.00 87.31 72 ASP A N 1
ATOM 588 C CA . ASP A 1 72 ? 8.678 -1.585 4.375 1.00 87.31 72 ASP A CA 1
ATOM 589 C C . ASP A 1 72 ? 9.073 -2.597 3.278 1.00 87.31 72 ASP A C 1
ATOM 591 O O . ASP A 1 72 ? 9.660 -3.647 3.565 1.00 87.31 72 ASP A O 1
ATOM 595 N N . PHE A 1 73 ? 8.815 -2.266 2.006 1.00 89.25 73 PHE A N 1
ATOM 596 C CA . PHE A 1 73 ? 9.076 -3.151 0.870 1.00 89.25 73 PHE A CA 1
ATOM 597 C C . PHE A 1 73 ? 9.667 -2.431 -0.338 1.00 89.25 73 PHE A C 1
ATOM 599 O O . PHE A 1 73 ? 9.270 -1.324 -0.698 1.00 89.25 73 PHE A O 1
ATOM 606 N N . VAL A 1 74 ? 10.512 -3.155 -1.068 1.00 87.56 74 VAL A N 1
ATOM 607 C CA . VAL A 1 74 ? 10.828 -2.862 -2.465 1.00 87.56 74 VAL A CA 1
ATOM 608 C C . VAL A 1 74 ? 10.262 -3.984 -3.330 1.00 87.56 74 VAL A C 1
ATOM 610 O O . VAL A 1 74 ? 10.665 -5.139 -3.207 1.00 87.56 74 VAL A O 1
ATOM 613 N N . PHE A 1 75 ? 9.330 -3.664 -4.222 1.00 89.31 75 PHE A N 1
ATOM 614 C CA . PHE A 1 75 ? 8.769 -4.612 -5.180 1.00 89.31 75 PHE A CA 1
ATOM 615 C C . PHE A 1 75 ? 9.387 -4.415 -6.553 1.00 89.31 75 PHE A C 1
ATOM 617 O O . PHE A 1 75 ? 9.496 -3.294 -7.046 1.00 89.31 75 PHE A O 1
ATOM 624 N N . ARG A 1 76 ? 9.742 -5.521 -7.203 1.00 88.81 76 ARG A N 1
ATOM 625 C CA . ARG A 1 76 ? 10.170 -5.531 -8.602 1.00 88.81 76 ARG A CA 1
ATOM 626 C C . ARG A 1 76 ? 9.162 -6.297 -9.446 1.00 88.81 76 ARG A C 1
ATOM 628 O O . ARG A 1 76 ? 8.769 -7.398 -9.061 1.00 88.81 76 ARG A O 1
ATOM 635 N N . SER A 1 77 ? 8.809 -5.783 -10.620 1.00 89.81 77 SER A N 1
ATOM 636 C CA . SER A 1 77 ? 8.079 -6.575 -11.613 1.00 89.81 77 SER A CA 1
ATOM 637 C C . SER A 1 77 ? 8.866 -7.830 -12.012 1.00 89.81 77 SER A C 1
ATOM 639 O O . SER A 1 77 ? 10.102 -7.872 -11.958 1.00 89.81 77 SER A O 1
ATOM 641 N N . VAL A 1 78 ? 8.152 -8.886 -12.398 1.00 88.38 78 VAL A N 1
ATOM 642 C CA . VAL A 1 78 ? 8.769 -10.075 -13.009 1.00 88.38 78 VAL A CA 1
ATOM 643 C C . VAL A 1 78 ? 9.055 -9.845 -14.492 1.00 88.38 78 VAL A C 1
ATOM 645 O O . VAL A 1 78 ? 10.058 -10.334 -15.003 1.00 88.38 78 VAL A O 1
ATOM 648 N N . GLU A 1 79 ? 8.220 -9.058 -15.166 1.00 88.19 79 GLU A N 1
ATOM 649 C CA . GLU A 1 79 ? 8.388 -8.711 -16.576 1.00 88.19 79 GLU A CA 1
ATOM 650 C C . GLU A 1 79 ? 9.053 -7.345 -16.747 1.00 88.19 79 GLU A C 1
ATOM 652 O O . GLU A 1 79 ? 8.962 -6.464 -15.884 1.00 88.19 79 GLU A O 1
ATOM 657 N N . LYS A 1 80 ? 9.739 -7.177 -17.878 1.00 87.12 80 LYS A N 1
ATOM 658 C CA . LYS A 1 80 ? 10.330 -5.902 -18.279 1.00 87.12 80 LYS A CA 1
ATOM 659 C C . LYS A 1 80 ? 9.279 -5.025 -18.956 1.00 87.12 80 LYS A C 1
ATOM 661 O O . LYS A 1 80 ? 8.409 -5.526 -19.662 1.00 87.12 80 LYS A O 1
ATOM 666 N N . ASN A 1 81 ? 9.385 -3.718 -18.757 1.00 85.88 81 ASN A N 1
ATOM 667 C CA . ASN A 1 81 ? 8.594 -2.725 -19.468 1.00 85.88 81 ASN A CA 1
ATOM 668 C C . ASN A 1 81 ? 8.993 -2.659 -20.960 1.00 85.88 81 ASN A C 1
ATOM 670 O O . ASN A 1 81 ? 9.906 -3.352 -21.416 1.00 85.88 81 ASN A O 1
ATOM 674 N N . GLN A 1 82 ? 8.324 -1.790 -21.722 1.00 86.38 82 GLN A N 1
ATOM 675 C CA . GLN A 1 82 ? 8.582 -1.600 -23.158 1.00 86.38 82 GLN A CA 1
ATOM 676 C C . GLN A 1 82 ? 10.017 -1.135 -23.470 1.00 86.38 82 GLN A C 1
ATOM 678 O O . GLN A 1 82 ? 10.508 -1.351 -24.574 1.00 86.38 82 GLN A O 1
ATOM 683 N N . GLU A 1 83 ? 10.706 -0.547 -22.492 1.00 85.19 83 GLU A N 1
ATOM 684 C CA . GLU A 1 83 ? 12.098 -0.095 -22.586 1.00 85.19 83 GLU A CA 1
ATOM 685 C C . GLU A 1 83 ? 13.103 -1.200 -22.203 1.00 85.19 83 GLU A C 1
ATOM 687 O O . GLU A 1 83 ? 14.312 -0.979 -22.197 1.00 85.19 83 GLU A O 1
ATOM 692 N N . GLY A 1 84 ? 12.632 -2.408 -21.870 1.00 84.62 84 GLY A N 1
ATOM 693 C CA . GLY A 1 84 ? 13.483 -3.531 -21.476 1.00 84.62 84 GLY A CA 1
ATOM 694 C C . GLY A 1 84 ? 14.009 -3.456 -20.035 1.00 84.62 84 GLY A C 1
ATOM 695 O O . GLY A 1 84 ? 14.949 -4.189 -19.691 1.00 84.62 84 GLY A O 1
ATOM 696 N N . LEU A 1 85 ? 13.404 -2.613 -19.194 1.00 85.75 85 LEU A N 1
ATOM 697 C CA . LEU A 1 85 ? 13.766 -2.380 -17.793 1.00 85.75 85 LEU A CA 1
ATOM 698 C C . LEU A 1 85 ? 12.745 -3.002 -16.838 1.00 85.75 85 LEU A C 1
ATOM 700 O O . LEU A 1 85 ? 11.560 -3.093 -17.149 1.00 85.75 85 LEU A O 1
ATOM 704 N N . TYR A 1 86 ? 13.179 -3.409 -15.648 1.00 85.75 86 TYR A N 1
ATOM 705 C CA . TYR A 1 86 ? 12.240 -3.818 -14.602 1.00 85.75 86 TYR A CA 1
ATOM 706 C C . TYR A 1 86 ? 11.616 -2.596 -13.930 1.00 85.75 86 TYR A C 1
ATOM 708 O O . TYR A 1 86 ? 12.313 -1.632 -13.605 1.00 85.75 86 TYR A O 1
ATOM 716 N N . ASN A 1 87 ? 10.317 -2.671 -13.645 1.00 87.19 87 ASN A N 1
ATOM 717 C CA . ASN A 1 87 ? 9.679 -1.705 -12.767 1.00 87.19 87 ASN A CA 1
ATOM 718 C C . ASN A 1 87 ? 10.059 -2.017 -11.320 1.00 87.19 87 ASN A C 1
ATOM 720 O O . ASN A 1 87 ? 9.974 -3.165 -10.883 1.00 87.19 87 ASN A O 1
ATOM 724 N N . VAL A 1 88 ? 10.471 -0.985 -10.590 1.00 85.88 88 VAL A N 1
ATOM 7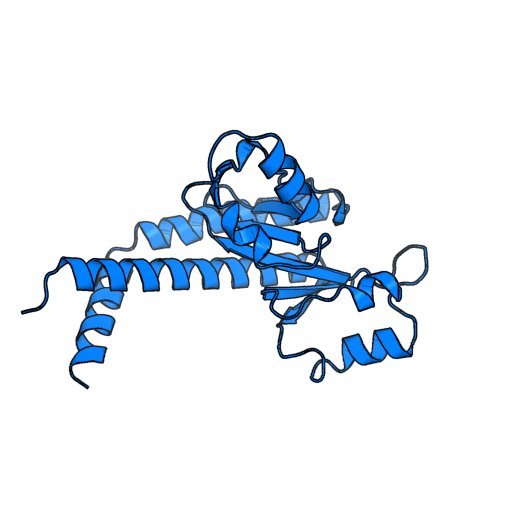25 C CA . VAL A 1 88 ? 10.760 -1.047 -9.156 1.00 85.88 88 VAL A CA 1
ATOM 726 C C . VAL A 1 88 ? 9.875 -0.042 -8.440 1.00 85.88 88 VAL A C 1
ATOM 728 O O . VAL A 1 88 ? 9.791 1.111 -8.867 1.00 85.88 88 VAL A O 1
ATOM 731 N N . TYR A 1 89 ? 9.240 -0.501 -7.368 1.00 88.44 89 TYR A N 1
ATOM 732 C CA . TYR A 1 89 ? 8.325 0.255 -6.528 1.00 88.44 89 TYR A 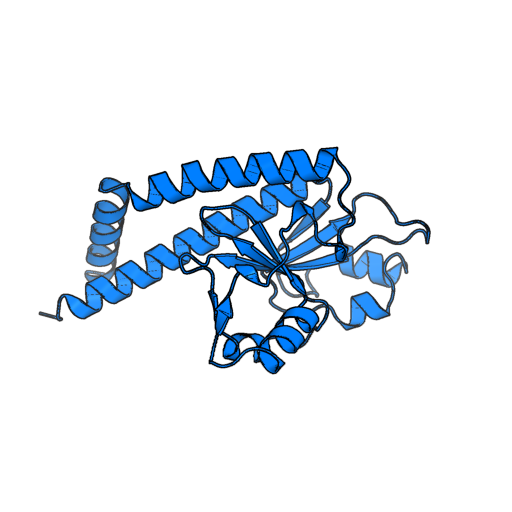CA 1
ATOM 733 C C . TYR A 1 89 ? 8.808 0.185 -5.090 1.00 88.44 89 TYR A C 1
ATOM 735 O O . TYR A 1 89 ? 9.056 -0.899 -4.568 1.00 88.44 89 TYR A O 1
ATOM 743 N N . GLN A 1 90 ? 8.920 1.337 -4.450 1.00 89.19 90 GLN A N 1
ATOM 744 C CA . GLN A 1 90 ? 9.173 1.419 -3.020 1.00 89.19 90 GLN A CA 1
ATOM 745 C C . GLN A 1 90 ? 7.835 1.634 -2.344 1.00 89.19 90 GLN A C 1
ATOM 747 O O . GLN A 1 90 ? 7.087 2.532 -2.737 1.00 89.19 90 GLN A O 1
ATOM 752 N N . VAL A 1 91 ? 7.516 0.777 -1.386 1.00 92.56 91 VAL A N 1
ATOM 753 C CA . VAL A 1 91 ? 6.198 0.723 -0.773 1.00 92.56 91 VAL A CA 1
ATOM 754 C C . VAL A 1 91 ? 6.336 0.810 0.735 1.00 92.56 91 VAL A C 1
ATOM 756 O O . VAL A 1 91 ? 6.999 -0.013 1.361 1.00 92.56 91 VAL A O 1
ATOM 759 N N . GLU A 1 92 ? 5.650 1.793 1.301 1.00 93.75 92 GLU A N 1
ATOM 760 C CA . GLU A 1 92 ? 5.455 1.947 2.733 1.00 93.75 92 GLU A CA 1
ATOM 761 C C . GLU A 1 92 ? 4.028 1.543 3.098 1.00 93.75 92 GLU A C 1
ATOM 763 O O . GLU A 1 92 ? 3.056 2.108 2.590 1.00 93.75 92 GLU A O 1
ATOM 768 N N . VAL A 1 93 ? 3.874 0.585 4.005 1.00 94.81 93 VAL A N 1
ATOM 769 C CA . VAL A 1 93 ? 2.575 0.073 4.431 1.00 94.81 93 VAL A CA 1
ATOM 770 C C . VAL A 1 93 ? 2.136 0.757 5.720 1.00 94.81 93 VAL A C 1
ATOM 772 O O . VAL A 1 93 ? 2.886 0.931 6.686 1.00 94.81 93 VAL A O 1
ATOM 775 N N . LYS A 1 94 ? 0.872 1.184 5.758 1.00 93.56 94 LYS A N 1
ATOM 776 C CA . LYS A 1 94 ? 0.289 1.833 6.937 1.00 93.56 94 LYS A CA 1
ATOM 777 C C . LYS A 1 94 ? -1.123 1.335 7.202 1.00 93.56 94 LYS A C 1
ATOM 779 O O . LYS A 1 94 ? -2.050 1.621 6.452 1.00 93.56 94 LYS A O 1
ATOM 784 N N . PHE A 1 95 ? -1.321 0.678 8.342 1.00 91.50 95 PHE A N 1
ATOM 785 C CA . PHE A 1 95 ? -2.664 0.399 8.843 1.00 91.50 95 PHE A CA 1
ATOM 786 C C . PHE A 1 95 ? -3.295 1.662 9.462 1.00 91.50 95 PHE A C 1
ATOM 788 O O . PHE A 1 95 ? -2.687 2.304 10.324 1.00 91.50 95 PHE A O 1
ATOM 795 N N . SER A 1 96 ? -4.526 2.020 9.073 1.00 89.50 96 SER A N 1
ATOM 796 C CA . SER A 1 96 ? -5.244 3.175 9.640 1.00 89.50 96 SER A CA 1
ATOM 797 C C . SER A 1 96 ? -6.742 2.925 9.810 1.00 89.50 96 SER A C 1
ATOM 799 O O . SER A 1 96 ? -7.547 3.157 8.912 1.00 89.50 96 SER A O 1
ATOM 801 N N . LYS A 1 97 ? -7.154 2.568 11.032 1.00 83.19 97 LYS A N 1
ATOM 802 C CA . LYS A 1 97 ? -8.577 2.398 11.387 1.00 83.19 97 LYS A CA 1
ATOM 803 C C . LYS A 1 97 ? -9.417 3.665 11.177 1.00 83.19 97 LYS A C 1
ATOM 805 O O . LYS A 1 97 ? -10.591 3.586 10.839 1.00 83.19 97 LYS A O 1
ATOM 810 N N . ASN A 1 98 ? -8.819 4.839 11.389 1.00 87.38 98 ASN A N 1
ATOM 811 C CA . ASN A 1 98 ? -9.530 6.120 11.348 1.00 87.38 98 ASN A CA 1
ATOM 812 C C . ASN A 1 98 ? -9.547 6.763 9.959 1.00 87.38 98 ASN A C 1
ATOM 814 O O . ASN A 1 98 ? -10.024 7.893 9.837 1.00 87.38 98 ASN A O 1
ATOM 818 N N . ARG A 1 99 ? -9.007 6.082 8.937 1.00 91.44 99 ARG A N 1
ATOM 819 C CA . ARG A 1 99 ? -9.026 6.541 7.540 1.00 91.44 99 ARG A CA 1
ATOM 820 C C . ARG A 1 99 ? -8.427 7.938 7.368 1.00 91.44 99 ARG A C 1
ATOM 822 O O . ARG A 1 99 ? -8.957 8.800 6.658 1.00 91.44 99 ARG A O 1
ATOM 829 N N . LYS A 1 100 ? -7.340 8.178 8.107 1.00 93.44 100 LYS A N 1
ATOM 830 C CA . LYS A 1 100 ? -6.614 9.449 8.160 1.00 93.44 100 LYS A CA 1
ATOM 831 C C . LYS A 1 100 ? -5.109 9.217 8.098 1.00 93.44 100 LYS A C 1
ATOM 833 O O . LYS A 1 100 ? -4.589 8.325 8.770 1.00 93.44 100 LYS A O 1
ATOM 838 N N . VAL A 1 101 ? -4.431 10.083 7.354 1.00 92.94 101 VAL A N 1
ATOM 839 C CA . VAL A 1 101 ? -2.970 10.207 7.281 1.00 92.94 101 VAL A CA 1
ATOM 840 C C . VAL A 1 101 ? -2.552 11.441 8.073 1.00 92.94 101 VAL A C 1
ATOM 842 O O . VAL A 1 101 ? -3.174 12.493 7.937 1.00 92.94 101 VAL A O 1
ATOM 845 N N . GLN A 1 102 ? -1.518 11.329 8.905 1.00 92.38 102 GLN A N 1
ATOM 846 C CA . GLN A 1 102 ? -0.955 12.460 9.651 1.00 92.38 102 GLN A CA 1
ATOM 847 C C . GLN A 1 102 ? 0.090 13.175 8.793 1.00 92.38 102 GLN A C 1
ATOM 849 O O . GLN A 1 102 ? 1.085 12.566 8.408 1.00 92.38 102 GLN A O 1
ATOM 854 N N . LYS A 1 103 ? -0.110 14.467 8.515 1.00 92.25 103 LYS A N 1
ATOM 855 C CA . LYS A 1 103 ? 0.755 15.229 7.594 1.00 92.25 103 LYS A CA 1
ATOM 856 C C . LYS A 1 103 ? 2.194 15.360 8.088 1.00 92.25 103 LYS A C 1
ATOM 858 O O . LYS A 1 103 ? 3.121 15.304 7.297 1.00 92.25 103 LYS A O 1
ATOM 863 N N . ASN A 1 104 ? 2.381 15.491 9.400 1.00 89.38 104 ASN A N 1
ATOM 864 C CA . ASN A 1 104 ? 3.705 15.625 10.013 1.00 89.38 104 ASN A CA 1
ATOM 865 C C . ASN A 1 104 ? 4.569 14.358 9.909 1.00 89.38 104 ASN A C 1
ATOM 867 O O . ASN A 1 104 ? 5.747 14.414 10.230 1.00 89.38 104 ASN A O 1
ATOM 871 N N . ARG A 1 105 ? 3.998 13.219 9.501 1.00 87.06 105 ARG A N 1
ATOM 872 C CA . ARG A 1 105 ? 4.764 11.991 9.265 1.00 87.06 105 ARG A CA 1
ATOM 873 C C . ARG A 1 105 ? 5.375 11.937 7.869 1.00 87.06 105 ARG A C 1
ATOM 875 O O . ARG A 1 105 ? 6.283 11.149 7.664 1.00 87.06 105 ARG A O 1
ATOM 882 N N . LEU A 1 106 ? 4.906 12.764 6.933 1.00 88.38 106 LEU A N 1
ATOM 883 C CA . LEU A 1 106 ? 5.401 12.761 5.553 1.00 88.38 106 LEU A CA 1
ATOM 884 C C . LEU A 1 106 ? 6.833 13.296 5.453 1.00 88.38 106 LEU A C 1
ATOM 886 O O . LEU A 1 106 ? 7.587 12.842 4.606 1.00 88.38 106 LEU A O 1
ATOM 890 N N . SER A 1 107 ? 7.227 14.203 6.353 1.00 86.38 107 SER A N 1
ATOM 891 C CA . SER A 1 107 ? 8.586 14.759 6.402 1.00 86.38 107 SER A CA 1
ATOM 892 C C . SER A 1 107 ? 9.646 13.772 6.889 1.00 86.38 107 SER A C 1
ATOM 894 O O . SER A 1 107 ? 10.813 14.133 6.938 1.00 86.38 107 SER A O 1
ATOM 896 N N . ALA A 1 108 ? 9.247 12.576 7.332 1.00 85.25 108 ALA A N 1
ATOM 897 C CA . ALA A 1 108 ? 10.183 11.511 7.676 1.00 85.25 108 ALA A CA 1
ATOM 898 C C . ALA A 1 108 ? 10.715 10.780 6.436 1.00 85.25 108 ALA A C 1
ATOM 900 O O . ALA A 1 108 ? 11.590 9.936 6.593 1.00 85.25 108 ALA A O 1
ATOM 901 N N . TYR A 1 109 ? 10.164 11.090 5.257 1.00 84.12 109 TYR A N 1
ATOM 902 C CA . TYR A 1 109 ? 10.504 10.434 4.010 1.00 84.12 109 TYR A CA 1
ATOM 903 C C . TYR A 1 109 ? 11.066 11.442 3.005 1.00 84.12 109 TYR A C 1
ATOM 905 O O . TYR A 1 109 ? 10.492 12.515 2.799 1.00 84.12 109 TYR A O 1
ATOM 913 N N . ASP A 1 110 ? 12.163 11.098 2.350 1.00 82.94 110 ASP A N 1
ATOM 914 C CA . ASP A 1 110 ? 12.861 11.961 1.398 1.00 82.94 110 ASP A CA 1
ATOM 915 C C . ASP A 1 110 ? 12.478 11.651 -0.056 1.00 82.94 110 ASP A C 1
ATOM 917 O O . ASP A 1 110 ? 12.543 12.537 -0.912 1.00 82.94 110 ASP A O 1
ATOM 921 N N . ASN A 1 111 ? 12.004 10.437 -0.356 1.00 84.06 111 ASN A N 1
ATOM 922 C CA . ASN A 1 111 ? 11.674 10.042 -1.720 1.00 84.06 111 ASN A CA 1
ATOM 923 C C . ASN A 1 111 ? 10.225 10.388 -2.096 1.00 84.06 111 ASN A C 1
ATOM 925 O O . ASN A 1 111 ? 9.256 9.831 -1.581 1.00 84.06 111 ASN A O 1
ATOM 929 N N . ASN A 1 112 ? 10.072 11.275 -3.080 1.00 86.69 112 ASN A N 1
ATOM 930 C CA . ASN A 1 112 ? 8.764 11.693 -3.586 1.00 86.69 112 ASN A CA 1
ATOM 931 C C . ASN A 1 112 ? 8.000 10.595 -4.342 1.00 86.69 112 ASN A C 1
ATOM 933 O O . ASN A 1 112 ? 6.776 10.689 -4.453 1.00 86.69 112 ASN A O 1
ATOM 937 N N . ASP A 1 113 ? 8.703 9.568 -4.817 1.00 86.69 113 ASP A N 1
ATOM 938 C CA . ASP A 1 113 ? 8.134 8.438 -5.553 1.00 86.69 113 ASP A CA 1
ATOM 939 C C . ASP A 1 113 ? 7.842 7.234 -4.639 1.00 86.69 113 ASP A C 1
ATOM 941 O O . ASP A 1 113 ? 7.391 6.191 -5.114 1.00 86.69 113 ASP A O 1
ATOM 945 N N . LEU A 1 114 ? 8.075 7.363 -3.325 1.00 90.06 114 LEU A N 1
ATOM 946 C CA . LEU A 1 114 ? 7.648 6.374 -2.341 1.00 90.06 114 LEU A CA 1
ATOM 947 C C . LEU A 1 114 ? 6.121 6.248 -2.376 1.00 90.06 114 LEU A C 1
ATOM 949 O O . LEU A 1 114 ? 5.401 7.239 -2.218 1.00 90.06 114 LEU A O 1
ATOM 953 N N . ILE A 1 115 ? 5.627 5.026 -2.559 1.00 94.19 115 ILE A N 1
ATOM 954 C CA . ILE A 1 115 ? 4.197 4.730 -2.597 1.00 94.19 115 ILE A CA 1
ATOM 955 C C . ILE A 1 115 ? 3.750 4.319 -1.201 1.00 94.19 115 ILE A C 1
ATOM 957 O O . ILE A 1 115 ? 4.216 3.327 -0.647 1.00 94.19 115 ILE A O 1
ATOM 961 N N . PHE A 1 116 ? 2.794 5.045 -0.639 1.00 95.75 116 PHE A N 1
ATOM 962 C CA . PHE A 1 116 ? 2.145 4.640 0.598 1.00 95.75 116 PHE A CA 1
ATOM 963 C C . PHE A 1 116 ? 0.956 3.750 0.270 1.00 95.75 116 PHE A C 1
ATOM 965 O O . PHE A 1 116 ? 0.019 4.198 -0.386 1.00 95.75 116 PHE A O 1
ATOM 972 N N . VAL A 1 117 ? 0.962 2.514 0.765 1.00 97.06 117 VAL A N 1
ATOM 973 C CA . VAL A 1 117 ? -0.197 1.619 0.736 1.00 97.06 117 VAL A CA 1
ATOM 974 C C . VAL A 1 117 ? -0.857 1.642 2.107 1.00 97.06 117 VAL A C 1
ATOM 976 O O . VAL A 1 117 ? -0.365 1.103 3.102 1.00 97.06 117 VAL A O 1
ATOM 979 N N . PHE A 1 118 ? -2.006 2.293 2.159 1.00 96.19 118 PHE A N 1
ATOM 980 C CA . PHE A 1 118 ? -2.841 2.377 3.334 1.00 96.19 118 PHE A CA 1
ATOM 981 C C . PHE A 1 118 ? -3.839 1.227 3.375 1.00 96.19 118 PHE A C 1
ATOM 983 O O . PHE A 1 118 ? -4.591 1.009 2.428 1.00 96.19 118 PHE A O 1
ATOM 990 N N . VAL A 1 119 ? -3.887 0.538 4.510 1.00 94.50 119 VAL A N 1
ATOM 991 C CA . VAL A 1 119 ? -4.796 -0.585 4.743 1.00 94.50 119 VAL A CA 1
ATOM 992 C C . VAL A 1 119 ? -5.807 -0.200 5.817 1.00 94.50 119 VAL A C 1
ATOM 994 O O . VAL A 1 119 ? -5.437 0.232 6.915 1.00 94.50 119 VAL A O 1
ATOM 997 N N . ASP A 1 120 ? -7.089 -0.364 5.517 1.00 90.94 120 ASP A N 1
ATOM 998 C CA . ASP A 1 120 ? -8.175 -0.282 6.491 1.00 90.94 120 ASP A CA 1
ATOM 999 C C . ASP A 1 120 ? -9.155 -1.456 6.320 1.00 90.94 120 ASP A C 1
ATOM 1001 O O . ASP A 1 120 ? -8.905 -2.387 5.561 1.00 90.94 120 ASP A O 1
ATOM 1005 N N . LEU A 1 121 ? -10.262 -1.444 7.066 1.00 87.56 121 LEU A N 1
ATOM 1006 C CA . LEU A 1 121 ? -11.275 -2.504 6.985 1.00 87.56 121 LEU A CA 1
ATOM 1007 C C . LEU A 1 121 ? -12.028 -2.540 5.643 1.00 87.56 121 LEU A C 1
ATOM 1009 O O . LEU A 1 121 ? -12.700 -3.523 5.373 1.00 87.56 121 LEU A O 1
ATOM 1013 N N . GLN A 1 122 ? -11.951 -1.483 4.832 1.00 87.81 122 GLN A N 1
ATOM 1014 C CA . GLN A 1 122 ? -12.628 -1.368 3.537 1.00 87.81 122 GLN A CA 1
ATOM 1015 C C . GLN A 1 122 ? -11.710 -1.736 2.362 1.00 87.81 122 GLN A C 1
ATOM 1017 O O . GLN A 1 122 ? -12.196 -1.885 1.241 1.00 87.81 122 GLN A O 1
ATOM 1022 N N . GLY A 1 123 ? -10.405 -1.891 2.601 1.00 92.81 123 GLY A N 1
ATOM 1023 C CA . GLY A 1 123 ? -9.446 -2.390 1.621 1.00 92.81 123 GLY A CA 1
ATOM 1024 C C . GLY A 1 123 ? -8.152 -1.585 1.582 1.00 92.81 123 GLY A C 1
ATOM 1025 O O . GLY A 1 123 ? -7.608 -1.189 2.618 1.00 92.81 123 GLY A O 1
ATOM 1026 N N . PHE A 1 124 ? -7.653 -1.375 0.362 1.00 95.81 124 PHE A N 1
ATOM 1027 C CA . PHE A 1 124 ? -6.378 -0.720 0.091 1.00 95.81 124 PHE A CA 1
ATOM 1028 C C . PHE A 1 124 ? -6.577 0.632 -0.587 1.00 95.81 124 PHE A C 1
ATOM 1030 O O . PHE A 1 124 ? -7.256 0.748 -1.608 1.00 95.81 124 PHE A O 1
ATOM 1037 N N . TYR A 1 125 ? -5.903 1.638 -0.055 1.00 96.56 125 TYR A N 1
ATOM 1038 C CA . TYR A 1 125 ? -5.774 2.955 -0.661 1.00 96.56 125 TYR A CA 1
ATOM 1039 C C . TYR A 1 125 ? -4.300 3.233 -0.876 1.00 96.56 125 TYR A C 1
ATOM 1041 O O . TYR A 1 125 ? -3.471 2.774 -0.092 1.00 96.56 125 TYR A O 1
ATOM 1049 N N . CYS A 1 126 ? -3.950 3.998 -1.896 1.00 96.25 126 CYS A N 1
ATOM 1050 C CA . CYS A 1 126 ? -2.571 4.417 -2.050 1.00 96.25 126 CYS A CA 1
ATOM 1051 C C . CYS A 1 126 ? -2.441 5.822 -2.610 1.00 96.25 126 CYS A C 1
ATOM 1053 O O . CYS A 1 126 ? -3.390 6.407 -3.131 1.00 96.25 126 CYS A O 1
ATOM 1055 N N . ALA A 1 127 ? -1.253 6.363 -2.394 1.00 96.56 127 ALA A N 1
ATOM 1056 C CA . ALA A 1 127 ? -0.797 7.609 -2.971 1.00 96.56 127 ALA A CA 1
ATOM 1057 C C . ALA A 1 127 ? 0.731 7.633 -2.928 1.00 96.56 127 ALA A C 1
ATOM 1059 O O . ALA A 1 127 ? 1.344 7.074 -2.009 1.00 96.56 127 ALA A O 1
ATOM 1060 N N . THR A 1 128 ? 1.353 8.318 -3.875 1.00 95.19 128 THR A N 1
ATOM 1061 C CA . THR A 1 128 ? 2.769 8.677 -3.765 1.00 95.19 128 THR A CA 1
ATOM 1062 C C . THR A 1 128 ? 2.974 9.715 -2.660 1.00 95.19 128 THR A C 1
ATOM 1064 O O . THR A 1 128 ? 2.063 10.470 -2.296 1.00 95.19 128 THR A O 1
ATOM 1067 N N . LYS A 1 129 ? 4.193 9.810 -2.120 1.00 93.94 129 LYS A N 1
ATOM 1068 C CA . LYS A 1 129 ? 4.553 10.887 -1.187 1.00 93.94 129 LYS A CA 1
ATOM 1069 C C . LYS A 1 129 ? 4.233 12.260 -1.790 1.00 93.94 129 LYS A C 1
ATOM 1071 O O . LYS A 1 129 ? 3.645 13.106 -1.116 1.00 93.94 129 LYS A O 1
ATOM 1076 N N . ARG A 1 130 ? 4.559 12.453 -3.072 1.00 94.38 130 ARG A N 1
ATOM 1077 C CA . ARG A 1 130 ? 4.281 13.679 -3.832 1.00 94.38 130 ARG A CA 1
ATOM 1078 C C . ARG A 1 130 ? 2.796 14.050 -3.825 1.00 94.38 130 ARG A C 1
ATOM 1080 O O . ARG A 1 130 ? 2.445 15.197 -3.548 1.00 94.38 130 ARG A O 1
ATOM 1087 N N . GLU A 1 131 ? 1.915 13.089 -4.091 1.00 96.06 131 GLU A N 1
ATOM 1088 C CA . GLU A 1 131 ? 0.463 13.296 -4.035 1.00 96.06 131 GLU A CA 1
ATOM 1089 C C . GLU A 1 131 ? -0.010 13.635 -2.620 1.00 96.06 131 GLU A C 1
ATOM 1091 O O . GLU A 1 131 ? -0.813 14.552 -2.434 1.00 96.06 131 GLU A O 1
ATOM 1096 N N . LEU A 1 132 ? 0.512 12.944 -1.601 1.00 95.88 132 LEU A N 1
ATOM 1097 C CA . LEU A 1 132 ? 0.180 13.230 -0.206 1.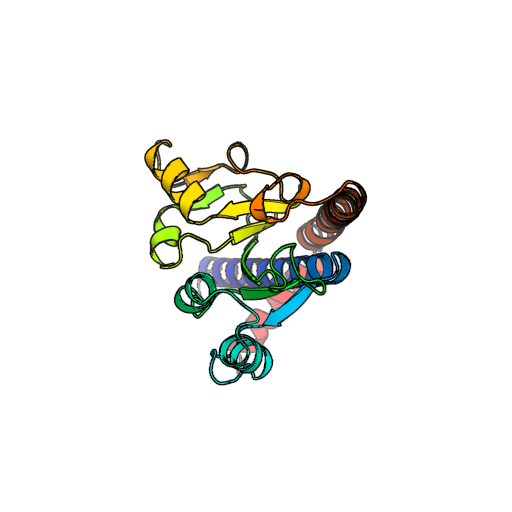00 95.88 132 LEU A CA 1
ATOM 1098 C C . LEU A 1 132 ? 0.611 14.641 0.207 1.00 95.88 132 LEU A C 1
ATOM 1100 O O . LEU A 1 132 ? -0.142 15.319 0.905 1.00 95.88 132 LEU A O 1
ATOM 1104 N N . GLU A 1 133 ? 1.774 15.117 -0.234 1.00 94.88 133 GLU A N 1
ATOM 1105 C CA . GLU A 1 133 ? 2.233 16.489 0.005 1.00 94.88 133 GLU A CA 1
ATOM 1106 C C . GLU A 1 133 ? 1.338 17.521 -0.698 1.00 94.88 133 GLU A C 1
ATOM 1108 O O . GLU A 1 133 ? 0.927 18.507 -0.077 1.00 94.88 133 GLU A O 1
ATOM 1113 N N . ALA A 1 134 ? 0.939 17.273 -1.947 1.00 94.94 134 ALA A N 1
ATOM 1114 C CA . ALA A 1 134 ? -0.000 18.135 -2.668 1.00 94.94 134 ALA A CA 1
ATOM 1115 C C . ALA A 1 134 ? -1.379 18.194 -1.973 1.00 94.94 134 ALA A C 1
ATOM 1117 O O . ALA A 1 134 ? -1.970 19.266 -1.775 1.00 94.94 134 ALA A O 1
ATOM 1118 N N . LEU A 1 135 ? -1.885 17.049 -1.507 1.00 95.81 135 LEU A N 1
ATOM 1119 C 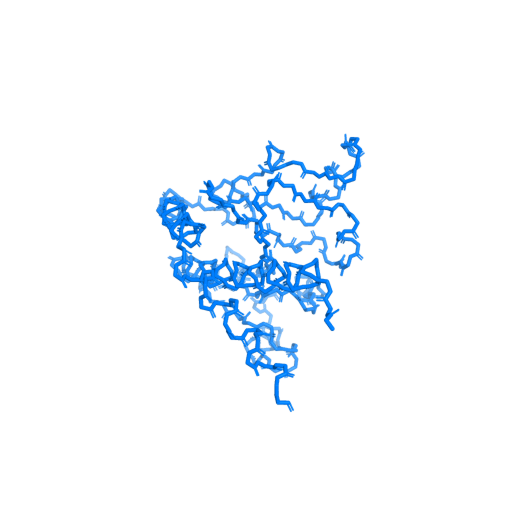CA . LEU A 1 135 ? -3.100 16.972 -0.693 1.00 95.81 135 LEU A CA 1
ATOM 1120 C C . LEU A 1 135 ? -2.926 17.661 0.668 1.00 95.81 135 LEU A C 1
ATOM 1122 O O . LEU A 1 135 ? -3.874 18.265 1.187 1.00 95.81 135 LEU A O 1
ATOM 1126 N N . ALA A 1 136 ? -1.732 17.599 1.261 1.00 93.56 136 ALA A N 1
ATOM 1127 C CA . ALA A 1 136 ? -1.424 18.244 2.531 1.00 93.56 136 ALA A CA 1
ATOM 1128 C C . ALA A 1 136 ? -1.495 19.770 2.425 1.00 93.56 136 ALA A C 1
ATOM 1130 O O . ALA A 1 136 ? -2.029 20.402 3.342 1.00 93.56 136 ALA A O 1
ATOM 1131 N N . GLN A 1 137 ? -1.019 20.340 1.316 1.00 92.88 137 GLN A N 1
ATOM 1132 C CA . GLN A 1 137 ? -1.057 21.778 1.040 1.00 92.88 137 GLN A CA 1
ATOM 1133 C C . GLN A 1 137 ? -2.486 22.287 0.793 1.00 92.88 137 GLN A C 1
ATOM 1135 O O . GLN A 1 137 ? -2.857 23.354 1.277 1.00 92.88 137 GLN A O 1
ATOM 1140 N N . SER A 1 138 ? -3.320 21.506 0.102 1.00 91.62 138 SER A N 1
ATOM 1141 C CA . SER A 1 138 ? -4.698 21.893 -0.249 1.00 91.62 138 SER A CA 1
ATOM 1142 C C . SER A 1 138 ? -5.745 21.612 0.842 1.00 91.62 138 SER A C 1
ATOM 1144 O O . SER A 1 138 ? -6.875 22.098 0.776 1.00 91.62 138 SER A O 1
ATOM 1146 N N . THR A 1 139 ? -5.408 20.831 1.872 1.00 91.44 139 THR A N 1
ATOM 1147 C CA . THR A 1 139 ? -6.347 20.438 2.938 1.00 91.44 139 THR A CA 1
ATOM 1148 C C . THR A 1 139 ? -6.131 21.262 4.209 1.00 91.44 139 THR A C 1
ATOM 1150 O O . THR A 1 139 ? -5.020 21.314 4.721 1.00 91.44 139 THR A O 1
ATOM 1153 N N . LYS A 1 140 ? -7.181 21.828 4.818 1.00 88.75 140 LYS A N 1
ATOM 1154 C CA . LYS A 1 140 ? -7.074 22.443 6.159 1.00 88.75 140 LYS A CA 1
ATOM 1155 C C . LYS A 1 140 ? -6.944 21.374 7.259 1.00 88.75 140 LYS A C 1
ATOM 1157 O O . LYS A 1 140 ? -7.618 20.351 7.206 1.00 88.75 140 LYS A O 1
ATOM 1162 N N . GLY A 1 141 ? -6.109 21.626 8.272 1.00 91.56 141 GLY A N 1
ATOM 1163 C CA . GLY A 1 141 ? -5.895 20.733 9.424 1.00 91.56 141 GLY A CA 1
ATOM 1164 C C . GLY A 1 141 ? -4.633 19.864 9.333 1.00 91.56 141 GLY A C 1
ATOM 1165 O O . GLY A 1 141 ? -3.852 19.981 8.390 1.00 91.56 141 GLY A O 1
ATOM 1166 N N . SER A 1 142 ? -4.424 18.993 10.325 1.00 93.12 142 SER A N 1
ATOM 1167 C CA . SER A 1 142 ? -3.213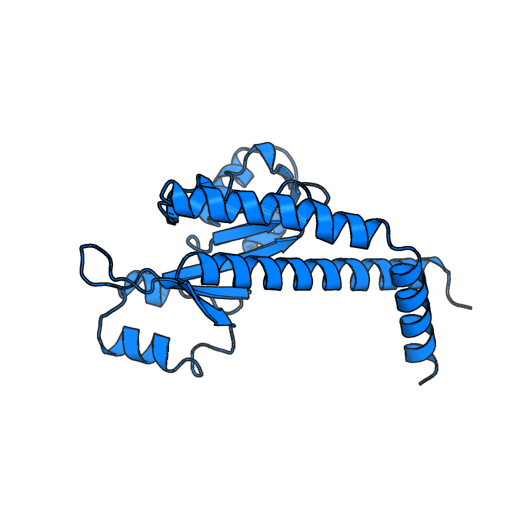 18.160 10.469 1.00 93.12 142 SER A CA 1
ATOM 1168 C C . SER A 1 142 ? -3.284 16.799 9.770 1.00 93.12 142 SER A C 1
ATOM 1170 O O . SER A 1 142 ? -2.296 16.064 9.763 1.00 93.12 142 SER A O 1
ATOM 1172 N N . THR A 1 143 ? -4.431 16.452 9.176 1.00 95.00 143 THR A N 1
ATOM 1173 C CA . THR A 1 143 ? -4.657 15.130 8.573 1.00 95.00 143 THR A CA 1
ATOM 1174 C C . THR A 1 143 ? -5.211 15.204 7.154 1.00 95.00 143 THR A C 1
ATOM 1176 O O . THR A 1 143 ? -5.838 16.194 6.777 1.00 95.00 143 THR A O 1
ATOM 1179 N N . ILE A 1 144 ? -4.972 14.148 6.376 1.00 94.94 144 ILE A N 1
ATOM 1180 C CA . ILE A 1 144 ? -5.572 13.895 5.059 1.00 94.94 144 ILE A CA 1
ATOM 1181 C C . ILE A 1 144 ? -6.541 12.722 5.224 1.00 94.94 144 ILE A C 1
ATOM 1183 O O . ILE A 1 144 ? -6.188 11.724 5.848 1.00 94.94 144 ILE A O 1
ATOM 1187 N N . SER A 1 145 ? -7.767 12.845 4.716 1.00 94.44 145 SER A N 1
ATOM 1188 C CA . SER A 1 145 ? -8.756 11.760 4.770 1.00 94.44 145 SER A CA 1
ATOM 1189 C C . SER A 1 145 ? -8.579 10.796 3.600 1.00 94.44 145 SER A C 1
ATOM 1191 O O . SER A 1 145 ? -8.287 11.239 2.493 1.00 94.44 145 SER A O 1
ATOM 1193 N N . PHE A 1 146 ? -8.827 9.503 3.826 1.00 93.31 146 PHE A N 1
ATOM 1194 C CA . PHE A 1 146 ? -8.759 8.480 2.774 1.00 93.31 146 PHE A CA 1
ATOM 1195 C C . PHE A 1 146 ? -9.768 8.700 1.650 1.00 93.31 146 PHE A C 1
ATOM 1197 O O . PHE A 1 146 ? -9.546 8.219 0.552 1.00 93.31 146 PHE A O 1
ATOM 1204 N N . SER A 1 147 ? -10.841 9.465 1.873 1.00 92.19 147 SER A N 1
ATOM 1205 C CA . SER A 1 147 ? -11.767 9.832 0.793 1.00 92.19 147 SER A CA 1
ATOM 1206 C C . SER A 1 147 ? -11.123 10.679 -0.310 1.00 92.19 147 SER A C 1
ATOM 1208 O O . SER A 1 147 ? -11.732 10.867 -1.357 1.00 92.19 147 SER A O 1
ATOM 1210 N N . LYS A 1 148 ? -9.922 11.215 -0.065 1.00 93.81 148 LYS A N 1
ATOM 1211 C CA . LYS A 1 148 ? -9.111 11.943 -1.046 1.00 93.81 148 LYS A CA 1
ATOM 1212 C C . LYS A 1 148 ? -8.005 11.092 -1.669 1.00 93.81 148 LYS A C 1
ATOM 1214 O O . LYS A 1 148 ? -7.258 11.617 -2.484 1.00 93.81 148 LYS A O 1
ATOM 1219 N N . LEU A 1 149 ? -7.846 9.851 -1.218 1.00 95.25 149 LEU A N 1
ATOM 1220 C CA . LEU A 1 149 ? -6.841 8.932 -1.732 1.00 95.25 149 LEU A CA 1
ATOM 1221 C C . LEU A 1 149 ? -7.473 8.046 -2.792 1.00 95.25 149 LEU A C 1
ATOM 1223 O O . LEU A 1 149 ? -8.671 7.752 -2.741 1.00 95.25 149 LEU A O 1
ATOM 1227 N N . GLU A 1 150 ? -6.648 7.603 -3.725 1.00 95.50 150 GLU A N 1
ATOM 1228 C CA . GLU A 1 150 ? -7.064 6.635 -4.718 1.00 95.50 150 GLU A CA 1
ATOM 1229 C C . GLU A 1 150 ? -7.078 5.232 -4.110 1.00 95.50 150 GLU A C 1
ATOM 1231 O O . GLU A 1 150 ? -6.379 4.931 -3.136 1.00 95.50 150 GLU A O 1
ATOM 1236 N N . LYS A 1 151 ? -7.916 4.362 -4.666 1.00 96.12 151 LYS A N 1
ATOM 1237 C CA . LYS A 1 151 ? -7.857 2.943 -4.348 1.00 96.12 151 LYS A CA 1
ATOM 1238 C C . LYS A 1 151 ? -6.655 2.303 -5.028 1.00 96.12 151 LYS A C 1
ATOM 1240 O O . LYS A 1 151 ? -6.312 2.671 -6.148 1.00 96.12 151 LYS A O 1
ATOM 1245 N N . LEU A 1 152 ? -6.058 1.299 -4.388 1.00 96.69 152 LEU A N 1
ATOM 1246 C CA . LEU A 1 152 ? -4.885 0.624 -4.952 1.00 96.69 152 LEU A CA 1
ATOM 1247 C C . LEU A 1 152 ? -5.158 0.050 -6.347 1.00 96.69 152 LEU A C 1
ATOM 1249 O O . LEU A 1 152 ? -4.297 0.137 -7.215 1.00 96.69 152 LEU A O 1
ATOM 1253 N N . GLU A 1 153 ? -6.351 -0.506 -6.578 1.00 96.12 153 GLU A N 1
ATOM 1254 C CA . GLU A 1 153 ? -6.718 -1.080 -7.877 1.00 96.12 153 GLU A CA 1
ATOM 1255 C C . GLU A 1 153 ? -6.806 -0.064 -9.026 1.00 96.12 153 GLU A C 1
ATOM 1257 O O . GLU A 1 153 ? -6.739 -0.462 -10.190 1.00 96.12 153 GLU A O 1
ATOM 1262 N N . ASP A 1 154 ? -6.948 1.223 -8.718 1.00 96.06 154 ASP A N 1
ATOM 1263 C CA . ASP A 1 154 ? -7.140 2.273 -9.718 1.00 96.06 154 ASP A CA 1
ATOM 1264 C C . ASP A 1 154 ? -5.861 3.090 -9.964 1.00 96.06 154 ASP A C 1
ATOM 1266 O O . ASP A 1 154 ? -5.714 3.677 -11.033 1.00 96.06 154 ASP A O 1
ATOM 1270 N N . HIS A 1 155 ? -4.890 3.016 -9.047 1.00 94.94 155 HIS A N 1
ATOM 1271 C CA . HIS A 1 155 ? -3.705 3.866 -9.051 1.00 94.94 155 HIS A CA 1
ATOM 1272 C C . HIS A 1 155 ? -2.773 3.659 -10.253 1.00 94.94 155 HIS A C 1
ATOM 1274 O O . HIS A 1 155 ? -2.261 2.563 -10.521 1.00 94.94 155 HIS A O 1
ATOM 1280 N N . GLU A 1 156 ? -2.472 4.761 -10.942 1.00 90.88 156 GLU A N 1
ATOM 1281 C CA . GLU A 1 156 ? -1.792 4.755 -12.242 1.00 90.88 156 GLU A CA 1
ATOM 1282 C C . GLU A 1 156 ? -0.363 4.200 -12.200 1.00 90.88 156 GLU A C 1
ATOM 1284 O O . GLU A 1 156 ? 0.057 3.518 -13.140 1.00 90.88 156 GLU A O 1
ATOM 1289 N N . ALA A 1 157 ? 0.356 4.402 -11.088 1.00 87.94 157 ALA A N 1
ATOM 1290 C CA . ALA A 1 157 ? 1.746 3.955 -10.931 1.00 87.94 157 ALA A CA 1
ATOM 1291 C C . ALA A 1 157 ? 1.946 2.453 -11.213 1.00 87.94 157 ALA A C 1
ATOM 1293 O O . ALA A 1 157 ? 3.019 2.038 -11.656 1.00 87.94 157 ALA A O 1
ATOM 1294 N N . PHE A 1 158 ? 0.915 1.638 -10.977 1.00 90.12 158 PHE A N 1
ATOM 1295 C CA . PHE A 1 158 ? 0.968 0.197 -11.203 1.00 90.12 158 PHE A CA 1
ATOM 1296 C C . PHE A 1 158 ? 0.316 -0.246 -12.512 1.00 90.12 158 PHE A C 1
ATOM 1298 O O . PHE A 1 158 ? 0.622 -1.333 -12.994 1.00 90.12 158 PHE A O 1
ATOM 1305 N N . SER A 1 159 ? -0.563 0.581 -13.091 1.00 89.25 159 SER A N 1
ATOM 1306 C CA . SER A 1 159 ? -1.264 0.281 -14.347 1.00 89.25 159 SER A CA 1
ATOM 1307 C C . SER A 1 159 ? -1.978 -1.084 -14.335 1.00 89.25 159 SER A C 1
ATOM 1309 O O . SER A 1 159 ? -1.922 -1.840 -15.304 1.00 89.25 159 SER A O 1
ATOM 1311 N N . PHE A 1 160 ? -2.648 -1.419 -13.225 1.00 93.62 160 PHE A N 1
ATOM 1312 C CA . PHE A 1 160 ? -3.293 -2.721 -13.039 1.00 93.62 160 PHE A CA 1
ATOM 1313 C C . PHE A 1 160 ? -4.392 -2.994 -14.076 1.00 93.62 160 PHE A C 1
ATOM 1315 O O . PHE A 1 160 ? -5.343 -2.213 -14.236 1.00 93.62 160 PHE A O 1
ATOM 1322 N N . GLY A 1 161 ? -4.288 -4.149 -14.737 1.00 94.81 161 GLY A N 1
ATOM 1323 C CA . GLY A 1 161 ? -5.294 -4.661 -15.656 1.00 94.81 161 GLY A CA 1
ATOM 1324 C C . GLY A 1 161 ? -6.517 -5.252 -14.939 1.00 94.81 161 GLY A C 1
ATOM 1325 O O . GLY A 1 161 ? -6.558 -5.366 -13.711 1.00 94.81 161 GLY A O 1
ATOM 1326 N N . PRO A 1 162 ? -7.563 -5.647 -15.687 1.00 96.38 162 PRO A N 1
ATOM 1327 C CA . PRO A 1 162 ? -8.815 -6.121 -15.095 1.00 96.38 162 PRO A CA 1
ATOM 1328 C C . PRO A 1 162 ? -8.669 -7.339 -14.172 1.00 96.38 162 PRO A C 1
ATOM 1330 O O . PRO A 1 162 ? -9.468 -7.506 -13.250 1.00 96.38 162 PRO A O 1
ATOM 1333 N N . ASN A 1 163 ? -7.681 -8.204 -14.413 1.00 96.44 163 ASN A N 1
ATOM 1334 C CA . ASN A 1 163 ? -7.454 -9.392 -13.590 1.00 96.44 163 ASN A CA 1
ATOM 1335 C C . ASN A 1 163 ? -6.752 -9.030 -12.280 1.00 96.44 163 ASN A C 1
ATOM 1337 O O . ASN A 1 163 ? -7.180 -9.469 -11.214 1.00 96.44 163 ASN A O 1
ATOM 1341 N N . GLU A 1 164 ? -5.737 -8.174 -12.345 1.00 96.31 164 GLU A N 1
ATOM 1342 C CA . GLU A 1 164 ? -5.020 -7.632 -11.194 1.00 96.31 164 GLU A CA 1
ATOM 1343 C C . GLU A 1 164 ? -5.983 -6.897 -10.256 1.00 96.31 164 GLU A C 1
ATOM 1345 O O . GLU A 1 164 ? -5.998 -7.147 -9.051 1.00 96.31 164 GLU A O 1
ATOM 1350 N N . ARG A 1 165 ? -6.885 -6.079 -10.813 1.00 97.44 165 ARG A N 1
ATOM 1351 C CA . ARG A 1 165 ? -7.928 -5.388 -10.038 1.00 97.44 165 ARG A CA 1
ATOM 1352 C C . ARG A 1 165 ? -8.843 -6.357 -9.290 1.00 97.44 165 ARG A C 1
ATOM 1354 O O . ARG A 1 165 ? -9.146 -6.129 -8.122 1.00 97.44 165 ARG A O 1
ATOM 1361 N N . LYS A 1 166 ? -9.246 -7.470 -9.916 1.00 96.81 166 LYS A N 1
ATOM 1362 C CA . LYS A 1 166 ? -10.052 -8.514 -9.251 1.00 96.81 166 LYS A CA 1
ATOM 1363 C C . LYS A 1 166 ? -9.294 -9.190 -8.108 1.00 96.81 166 LYS A C 1
ATOM 1365 O O . LYS A 1 166 ? -9.896 -9.497 -7.078 1.00 96.81 166 LYS A O 1
ATOM 1370 N N . ILE A 1 167 ? -7.988 -9.414 -8.267 1.00 97.00 167 ILE A N 1
ATOM 1371 C CA . ILE A 1 167 ? -7.134 -9.953 -7.199 1.00 97.00 167 ILE A CA 1
ATOM 1372 C C . ILE A 1 167 ? -7.120 -8.979 -6.016 1.00 97.00 167 ILE A C 1
ATOM 1374 O O . ILE A 1 167 ? -7.413 -9.390 -4.894 1.00 97.00 167 ILE A O 1
ATOM 1378 N N . ILE A 1 168 ? -6.879 -7.687 -6.263 1.00 97.06 168 ILE A N 1
ATOM 1379 C CA . ILE A 1 168 ? -6.873 -6.646 -5.220 1.00 97.06 168 ILE A CA 1
ATOM 1380 C C . ILE A 1 168 ? -8.221 -6.597 -4.491 1.00 97.06 168 ILE A C 1
ATOM 1382 O O . ILE A 1 168 ? -8.259 -6.654 -3.264 1.00 97.06 168 ILE A O 1
ATOM 1386 N N . GLN A 1 169 ? -9.335 -6.594 -5.226 1.00 95.00 169 GLN A N 1
ATOM 1387 C CA . GLN A 1 169 ? -10.685 -6.597 -4.650 1.00 95.00 169 GLN A CA 1
ATOM 1388 C C . GLN A 1 169 ? -10.959 -7.836 -3.785 1.00 95.00 169 GLN A C 1
ATOM 1390 O O . GLN A 1 169 ? -11.578 -7.729 -2.725 1.00 95.00 169 GLN A O 1
ATOM 1395 N N . THR A 1 170 ? -10.459 -9.004 -4.195 1.00 94.69 170 THR A N 1
ATOM 1396 C CA . THR A 1 170 ? -10.562 -10.242 -3.407 1.00 94.69 170 THR A CA 1
ATOM 1397 C C . THR A 1 170 ? -9.797 -10.120 -2.088 1.00 94.69 170 THR A C 1
ATOM 1399 O O . THR A 1 170 ? -10.306 -10.499 -1.032 1.00 94.69 170 THR A O 1
ATOM 1402 N N . PHE A 1 171 ? -8.594 -9.541 -2.121 1.00 94.69 171 PHE A N 1
ATOM 1403 C CA . PHE A 1 171 ? -7.816 -9.272 -0.913 1.00 94.69 171 PHE A CA 1
ATOM 1404 C C . PHE A 1 171 ? -8.478 -8.219 -0.011 1.00 94.69 171 PHE A C 1
ATOM 1406 O O . PHE A 1 171 ? -8.455 -8.380 1.207 1.00 94.69 171 PHE A O 1
ATOM 1413 N N . SER A 1 172 ? -9.122 -7.191 -0.573 1.00 92.75 172 SER A N 1
ATOM 1414 C CA . SER A 1 172 ? -9.879 -6.200 0.206 1.00 92.75 172 SER A CA 1
ATOM 1415 C C . SER A 1 172 ? -10.999 -6.860 1.017 1.00 92.75 172 SER A C 1
ATOM 1417 O O . SER A 1 172 ? -11.110 -6.620 2.217 1.00 92.75 172 SER A O 1
ATOM 1419 N N . ALA A 1 173 ? -11.762 -7.775 0.407 1.00 89.75 173 ALA A N 1
ATOM 1420 C CA . ALA A 1 173 ? -12.790 -8.546 1.114 1.00 89.75 173 ALA A CA 1
ATOM 1421 C C . ALA A 1 173 ? -12.198 -9.474 2.197 1.00 89.75 173 ALA A C 1
ATOM 1423 O O . ALA A 1 173 ? -12.786 -9.674 3.263 1.00 89.75 173 ALA A O 1
ATOM 1424 N N . PHE A 1 174 ? -11.006 -10.030 1.957 1.00 89.06 174 PHE A N 1
ATOM 1425 C CA . PHE A 1 174 ? -10.294 -10.838 2.948 1.00 89.06 174 PHE A CA 1
ATOM 1426 C C . PHE A 1 174 ? -9.826 -10.016 4.161 1.00 89.06 174 PHE A C 1
ATOM 1428 O O . PHE A 1 174 ? -9.907 -10.505 5.295 1.00 89.06 174 PHE A O 1
ATOM 1435 N N . ILE A 1 175 ? -9.360 -8.778 3.950 1.00 87.12 175 ILE A N 1
ATOM 1436 C CA . ILE A 1 175 ? -8.961 -7.867 5.034 1.00 87.12 175 ILE A CA 1
ATOM 1437 C C . ILE A 1 175 ? -10.130 -7.594 5.962 1.00 87.12 175 ILE A C 1
ATOM 1439 O O . ILE A 1 175 ? -9.964 -7.721 7.176 1.00 87.12 175 ILE A O 1
ATOM 1443 N N . GLU A 1 176 ? -11.283 -7.239 5.393 1.00 80.88 176 GLU A N 1
ATOM 1444 C CA . GLU A 1 176 ? -12.493 -6.947 6.156 1.00 80.88 176 GLU A CA 1
ATOM 1445 C C . GLU A 1 176 ? -12.785 -8.104 7.115 1.00 80.88 176 GLU A C 1
ATOM 1447 O O . GLU A 1 176 ? -12.803 -7.912 8.328 1.00 80.88 176 GLU A O 1
ATOM 1452 N N . SER A 1 177 ? -12.842 -9.338 6.598 1.00 82.50 177 SER A N 1
ATOM 1453 C CA . SER A 1 177 ? -13.078 -10.526 7.426 1.00 82.50 177 SER A CA 1
ATOM 1454 C C . SER A 1 177 ? -11.992 -10.755 8.484 1.00 82.50 177 SER A C 1
ATOM 1456 O O . SER A 1 177 ? -12.301 -11.095 9.626 1.00 82.50 177 SER A O 1
ATOM 1458 N N . THR A 1 178 ? -10.715 -10.598 8.129 1.00 82.88 178 THR A N 1
ATOM 1459 C CA . THR A 1 178 ? -9.582 -10.953 9.001 1.00 82.88 178 THR A CA 1
ATOM 1460 C C . THR A 1 178 ? -9.380 -9.942 10.124 1.00 82.88 178 THR A C 1
ATOM 1462 O O . THR A 1 178 ? -9.287 -10.314 11.296 1.00 82.88 178 THR A O 1
ATOM 1465 N N . LEU A 1 179 ? -9.326 -8.652 9.790 1.00 79.81 179 LEU A N 1
ATOM 1466 C CA . LEU A 1 179 ? -9.099 -7.597 10.772 1.00 79.81 179 LEU A CA 1
ATOM 1467 C C . LEU A 1 179 ? -10.338 -7.343 11.634 1.00 79.81 179 LEU A C 1
ATOM 1469 O O . LEU A 1 179 ? -10.177 -7.015 12.810 1.00 79.81 179 LEU A O 1
ATOM 1473 N N . GLN A 1 180 ? -11.550 -7.554 11.106 1.00 80.56 180 GLN A N 1
ATOM 1474 C CA . GLN A 1 180 ? -12.769 -7.512 11.913 1.00 80.56 180 GLN A CA 1
ATOM 1475 C C . GLN A 1 180 ? -12.783 -8.632 12.957 1.00 80.56 180 GLN A C 1
ATOM 1477 O O . GLN A 1 180 ? -12.973 -8.355 14.140 1.00 80.56 180 GLN A O 1
ATOM 1482 N N . LYS A 1 181 ? -12.465 -9.875 12.568 1.00 83.81 181 LYS A N 1
ATOM 1483 C CA . LYS A 1 181 ? -12.333 -10.994 13.520 1.00 83.81 181 LYS A CA 1
ATOM 1484 C C . LYS A 1 181 ? -11.291 -10.713 14.601 1.00 83.81 181 LYS A C 1
ATOM 1486 O O . LYS A 1 181 ? -11.493 -11.075 15.757 1.00 83.81 181 LYS A O 1
ATOM 1491 N N . LEU A 1 182 ? -10.194 -10.040 14.256 1.00 81.31 182 LEU A N 1
ATOM 1492 C CA . LEU A 1 182 ? -9.188 -9.623 15.234 1.00 81.31 182 LEU A CA 1
ATOM 1493 C C . LEU A 1 182 ? -9.700 -8.517 16.178 1.00 81.31 182 LEU A C 1
ATOM 1495 O O . LEU A 1 182 ? -9.328 -8.494 17.352 1.00 81.31 182 LEU A O 1
ATOM 1499 N N . ASP A 1 183 ? -10.528 -7.588 15.689 1.00 77.00 183 ASP A N 1
ATOM 1500 C CA . ASP A 1 183 ? -11.180 -6.549 16.505 1.00 77.00 183 ASP A CA 1
ATOM 1501 C C . ASP A 1 183 ? -12.226 -7.135 17.465 1.00 77.00 183 ASP A C 1
ATOM 1503 O O . ASP A 1 183 ? -12.367 -6.648 18.593 1.00 77.00 183 ASP A O 1
ATOM 1507 N N . GLU A 1 184 ? -12.907 -8.200 17.053 1.00 80.38 184 GLU A N 1
ATOM 1508 C CA . GLU A 1 184 ? -13.965 -8.876 17.812 1.00 80.38 184 GLU A CA 1
ATOM 1509 C C . GLU A 1 184 ? -13.437 -9.978 18.747 1.00 80.38 184 GLU A C 1
ATOM 1511 O O . GLU A 1 184 ? -14.121 -10.364 19.696 1.00 80.38 184 GLU A O 1
ATOM 1516 N N . SER A 1 185 ? -12.207 -10.460 18.541 1.00 81.62 185 SER A N 1
ATOM 1517 C CA . SER A 1 185 ? -11.631 -11.543 19.343 1.00 81.62 185 SER A CA 1
ATOM 1518 C C . SER A 1 185 ? -11.332 -11.108 20.781 1.00 81.62 185 SER A C 1
ATOM 1520 O O . SER A 1 185 ? -10.296 -10.507 21.082 1.00 81.62 185 SER A O 1
ATOM 1522 N N . LYS A 1 186 ? -12.248 -11.453 21.694 1.00 76.62 186 LYS A N 1
ATOM 1523 C CA . LYS A 1 186 ? -12.080 -11.267 23.143 1.00 76.62 186 LYS A CA 1
ATOM 1524 C C . LYS A 1 186 ? -10.880 -12.057 23.669 1.00 76.62 186 LYS A C 1
ATOM 1526 O O . LYS A 1 186 ? -10.031 -11.485 24.340 1.00 76.62 186 LYS A O 1
ATOM 1531 N N . ALA A 1 187 ? -10.762 -13.319 23.254 1.00 76.75 187 ALA A N 1
ATOM 1532 C CA . ALA A 1 187 ? -9.667 -14.203 23.646 1.00 76.75 187 ALA A CA 1
ATOM 1533 C C . ALA A 1 187 ? -8.292 -13.654 23.234 1.00 76.75 187 ALA A C 1
ATOM 1535 O O . ALA A 1 187 ? -7.330 -13.757 23.985 1.00 76.75 187 ALA A O 1
ATOM 1536 N N . PHE A 1 188 ? -8.186 -13.022 22.060 1.00 79.12 188 PHE A N 1
ATOM 1537 C CA . PHE A 1 188 ? -6.930 -12.402 21.638 1.00 79.12 188 PHE A CA 1
ATOM 1538 C C . PHE A 1 188 ? -6.534 -11.229 22.543 1.00 79.12 188 PHE A C 1
ATOM 1540 O O . PHE A 1 188 ? -5.366 -11.103 22.902 1.00 79.12 188 PHE A O 1
ATOM 1547 N N . LYS A 1 189 ? -7.500 -10.389 22.933 1.00 78.50 189 LYS A N 1
ATOM 1548 C CA . LYS A 1 189 ? -7.254 -9.260 23.843 1.00 78.50 189 LYS A CA 1
ATOM 1549 C C . LYS A 1 189 ? -6.860 -9.746 25.236 1.00 78.50 189 LYS A C 1
ATOM 1551 O O . LYS A 1 189 ? -5.859 -9.276 25.758 1.00 78.50 189 LYS A O 1
ATOM 1556 N N . GLU A 1 190 ? -7.584 -10.727 25.773 1.00 80.25 190 GLU A N 1
ATOM 1557 C CA . GLU A 1 190 ? -7.297 -11.344 27.076 1.00 80.25 190 GLU A CA 1
ATOM 1558 C C . GLU A 1 190 ? -5.903 -12.003 27.097 1.00 80.25 190 GLU A C 1
ATOM 1560 O O . GLU A 1 190 ? -5.122 -11.778 28.019 1.00 80.25 190 GLU A O 1
ATOM 1565 N N . ASN A 1 191 ? -5.532 -12.736 26.041 1.00 82.31 191 ASN A N 1
ATOM 1566 C CA . ASN A 1 191 ? -4.201 -13.342 25.930 1.00 82.31 191 ASN A CA 1
ATOM 1567 C C . ASN A 1 191 ? -3.086 -12.292 25.826 1.00 82.31 191 ASN A C 1
ATOM 1569 O O . ASN A 1 191 ? -2.025 -12.452 26.428 1.00 82.31 191 ASN A O 1
ATOM 1573 N N . LEU A 1 192 ? -3.307 -11.215 25.065 1.00 80.25 192 LEU A N 1
ATOM 1574 C CA . LEU A 1 192 ? -2.328 -10.136 24.937 1.00 80.25 192 LEU A CA 1
ATOM 1575 C C . LEU A 1 192 ? -2.147 -9.387 26.267 1.00 80.25 192 LEU A C 1
ATOM 1577 O O . LEU A 1 192 ? -1.030 -9.005 26.606 1.00 80.25 192 LEU A O 1
ATOM 1581 N N . GLU A 1 193 ? -3.224 -9.201 27.032 1.00 80.62 193 GLU A N 1
ATOM 1582 C CA . GLU A 1 193 ? -3.171 -8.640 28.385 1.00 80.62 193 GLU A CA 1
ATOM 1583 C C . GLU A 1 193 ? -2.353 -9.521 29.334 1.00 80.62 193 GLU A C 1
ATOM 1585 O O . GLU A 1 193 ? -1.483 -8.989 30.023 1.00 80.62 193 GLU A O 1
ATOM 1590 N N . SER A 1 194 ? -2.569 -10.842 29.316 1.00 80.81 194 SER A N 1
ATOM 1591 C CA . SER A 1 194 ? -1.804 -11.804 30.126 1.00 80.81 194 SER A CA 1
ATOM 1592 C C . SER A 1 194 ? -0.307 -11.754 29.808 1.00 80.81 194 SER A C 1
ATOM 1594 O O . SER A 1 194 ? 0.509 -11.567 30.705 1.00 80.81 194 SER A O 1
ATOM 1596 N N . LEU A 1 195 ? 0.068 -11.820 28.525 1.00 79.69 195 LEU A N 1
ATOM 1597 C CA . LEU A 1 195 ? 1.477 -11.802 28.103 1.00 79.69 195 LEU A CA 1
ATOM 1598 C C . LEU A 1 195 ? 2.215 -10.524 28.535 1.00 79.69 195 LEU A C 1
ATOM 1600 O O . LEU A 1 195 ? 3.401 -10.563 28.857 1.00 79.69 195 LEU A O 1
ATOM 1604 N N . LEU A 1 196 ? 1.522 -9.382 28.546 1.00 77.00 196 LEU A N 1
ATOM 1605 C CA . LEU A 1 196 ? 2.089 -8.099 28.977 1.00 77.00 196 LEU A CA 1
ATOM 1606 C C . LEU A 1 196 ? 2.201 -7.958 30.503 1.00 77.00 196 LEU A C 1
ATOM 1608 O O . LEU A 1 196 ? 2.891 -7.045 30.973 1.00 77.00 196 LEU A O 1
ATOM 1612 N N . GLN A 1 197 ? 1.483 -8.782 31.268 1.00 76.81 197 GLN A N 1
ATOM 1613 C CA . GLN A 1 197 ? 1.638 -8.880 32.719 1.00 76.81 197 GLN A CA 1
ATOM 1614 C C . GLN A 1 197 ? 2.852 -9.754 33.054 1.00 76.81 197 GLN A C 1
ATOM 1616 O O . GLN A 1 197 ? 3.732 -9.288 33.778 1.00 76.81 197 GLN A O 1
ATOM 1621 N N . ASP A 1 198 ? 2.972 -10.924 32.421 1.00 74.19 198 ASP A N 1
ATOM 1622 C CA . ASP A 1 198 ? 4.069 -11.877 32.648 1.00 74.19 198 ASP A CA 1
ATOM 1623 C C . ASP A 1 198 ? 5.447 -11.292 32.293 1.00 74.19 198 ASP A C 1
ATOM 1625 O O . ASP A 1 198 ? 6.427 -11.493 33.008 1.00 74.19 198 ASP A O 1
ATOM 1629 N N . SER A 1 199 ? 5.537 -10.488 31.225 1.00 64.06 199 SER A N 1
ATOM 1630 C CA . SER A 1 199 ? 6.796 -9.861 30.791 1.00 64.06 199 SER A CA 1
ATOM 1631 C C . SER A 1 199 ? 7.334 -8.781 31.745 1.00 64.06 199 SER A C 1
ATOM 1633 O O . SER A 1 199 ? 8.330 -8.136 31.425 1.00 64.06 199 SER A O 1
ATOM 1635 N N . LYS A 1 200 ? 6.631 -8.480 32.844 1.00 59.53 200 LYS A N 1
ATOM 1636 C CA . LYS A 1 200 ? 7.026 -7.477 33.851 1.00 59.53 200 LYS A CA 1
ATOM 1637 C C . LYS A 1 200 ? 7.432 -8.087 35.187 1.00 59.53 200 LYS A C 1
ATOM 1639 O O . LYS A 1 200 ? 7.922 -7.353 36.042 1.00 59.53 200 LYS A O 1
ATOM 1644 N N . GLU A 1 201 ? 7.177 -9.378 35.374 1.00 57.62 201 GLU A N 1
ATOM 1645 C CA . GLU A 1 201 ? 7.603 -10.132 36.557 1.00 57.62 201 GLU A CA 1
ATOM 1646 C C . GLU A 1 201 ? 8.996 -10.766 36.371 1.00 57.62 201 GLU A C 1
ATOM 1648 O O . GLU A 1 201 ? 9.572 -11.266 37.336 1.00 57.62 201 GLU A O 1
ATOM 1653 N N . GLN A 1 202 ? 9.544 -10.692 35.151 1.00 48.47 202 GLN A N 1
ATOM 1654 C CA . GLN A 1 202 ? 10.932 -11.011 34.790 1.00 48.47 202 GLN A CA 1
ATOM 1655 C C . GLN A 1 202 ? 11.802 -9.751 34.776 1.00 48.47 202 GLN A C 1
ATOM 1657 O O . GLN A 1 202 ? 12.975 -9.858 35.197 1.00 48.47 202 GLN A O 1
#